Protein AF-A0A1Y1IIY6-F1 (afdb_monomer)

Organism: Klebsormidium nitens (NCBI:txid105231)

Radius of gyration: 23.89 Å; Cα contacts (8 Å, |Δi|>4): 216; chains: 1; bounding box: 61×50×60 Å

Sequence (213 aa):
MRSCTLTGLKGVRVAHILCTNELPAPESSWTIALQRRITMAYFMKRYFASIEDGYDPDNPLHGRADPTLMTKLSDFVNQAACLVFLVQGAVSYFRDGQKLLEMPSRSRDIMNSYQLSTDPFLAFLDNSCVVGDYFVGSRELLDEYNNGNRKVDGKEVGRLVKIDASQLKRMMQLRGFEEPNKARTLGFSEFGATRGYKGLRLKTDVELENDAE

pLDDT: mean 80.62, std 15.02, range [25.97, 96.44]

Mean predicted aligned error: 11.62 Å

Foldseek 3Di:
DDWDWPDDDDPDDTDTDDDDPDDDDDPPADFPVNVVNDADDDQQADAAEPPGPDADPVDPSYHHDDPCVVVQCVDPVNVVVVVVVVVVVVVVCVVVPVDDDDRPPVRVVVNVVVNLVNPLVVVCCVQWKDFDQDKDFLVRSLCQSCPQQDDALNDRPHDDDRDDSVVSQVVCVSHPWDGWAQCVVSVRCVSPRGTTTGGMDTDDPVRRVVNND

Solvent-accessible surface area (backbone atoms only — not comparable to full-atom values): 13085 Å² total; per-residue (Å²): 135,64,77,55,75,63,85,64,66,95,90,54,85,72,65,79,54,80,65,69,99,63,80,91,76,64,97,84,62,86,34,63,73,54,59,77,70,62,80,59,86,74,77,79,64,46,62,34,52,95,86,48,85,87,74,45,91,87,40,89,48,47,41,74,50,66,89,56,49,67,58,51,63,66,33,66,70,48,42,52,51,50,49,52,51,52,51,54,49,48,54,49,30,59,73,61,70,67,53,77,78,79,65,51,64,71,33,49,53,52,53,49,56,49,47,40,76,73,31,71,66,56,35,43,49,66,73,46,32,44,78,45,103,33,65,34,44,50,62,60,56,49,51,57,71,52,38,73,82,42,62,57,65,87,36,74,74,54,91,69,84,73,71,55,74,68,54,48,53,52,55,42,45,44,72,71,40,67,80,69,39,38,24,48,81,76,75,40,59,92,59,42,81,44,48,16,34,68,44,26,27,71,55,50,74,70,58,52,53,65,71,49,112

Structure (mmCIF, N/CA/C/O backbone):
data_AF-A0A1Y1IIY6-F1
#
_entry.id   AF-A0A1Y1IIY6-F1
#
loop_
_atom_site.group_PDB
_atom_site.id
_atom_site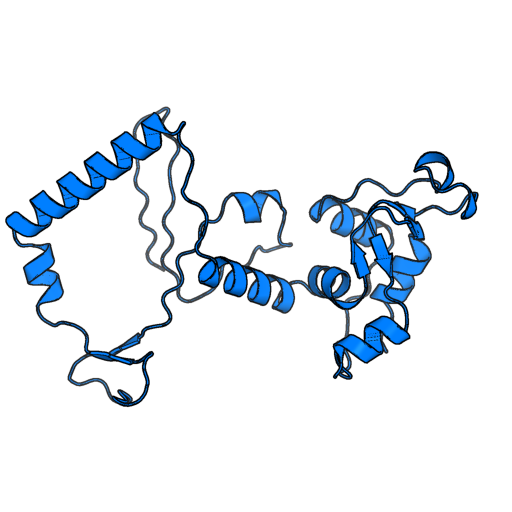.type_symbol
_atom_site.label_atom_id
_atom_site.label_alt_id
_atom_site.label_comp_id
_atom_site.label_asym_id
_atom_site.label_entity_id
_atom_site.label_seq_id
_atom_site.pdbx_PDB_ins_code
_atom_site.Cartn_x
_atom_site.Cartn_y
_atom_site.Cartn_z
_atom_site.occupancy
_atom_site.B_iso_or_equiv
_atom_site.auth_seq_id
_atom_site.auth_comp_id
_atom_site.auth_asym_id
_atom_site.auth_atom_id
_atom_site.pdbx_PDB_model_num
ATOM 1 N N . MET A 1 1 ? 22.673 7.216 -3.538 1.00 30.97 1 MET A N 1
ATOM 2 C CA . MET A 1 1 ? 21.339 7.688 -3.964 1.00 30.97 1 MET A CA 1
ATOM 3 C C . MET A 1 1 ? 21.520 8.569 -5.200 1.00 30.97 1 MET A C 1
ATOM 5 O O . MET A 1 1 ? 22.300 9.509 -5.130 1.00 30.97 1 MET A O 1
ATOM 9 N N . ARG A 1 2 ? 20.920 8.233 -6.350 1.00 25.97 2 ARG A N 1
ATOM 10 C CA . ARG A 1 2 ? 20.956 9.077 -7.561 1.00 25.97 2 ARG A CA 1
ATOM 11 C C . ARG A 1 2 ? 19.525 9.537 -7.838 1.00 25.97 2 ARG A C 1
ATOM 13 O O . ARG A 1 2 ? 18.725 8.752 -8.330 1.00 25.97 2 ARG A O 1
ATOM 20 N N . SER A 1 3 ? 19.185 10.766 -7.454 1.00 28.14 3 SER A N 1
ATOM 21 C CA . SER A 1 3 ? 17.895 11.376 -7.790 1.00 28.14 3 SER A CA 1
ATOM 22 C C . SER A 1 3 ? 18.010 12.074 -9.140 1.00 28.14 3 SER A C 1
ATOM 24 O O . SER A 1 3 ? 18.903 12.903 -9.319 1.00 28.14 3 SER A O 1
ATOM 26 N N . CYS A 1 4 ? 17.116 11.771 -10.076 1.00 27.80 4 CYS A N 1
ATOM 27 C CA . CYS A 1 4 ? 17.004 12.528 -11.316 1.00 27.80 4 CYS A CA 1
ATOM 28 C C . CYS A 1 4 ? 15.757 13.409 -11.215 1.00 27.80 4 CYS A C 1
ATOM 30 O O . CYS A 1 4 ? 14.636 12.907 -11.133 1.00 27.80 4 CYS A O 1
ATOM 32 N N . THR A 1 5 ? 15.955 14.725 -11.163 1.00 33.50 5 THR A N 1
ATOM 33 C CA . THR A 1 5 ? 14.861 15.699 -11.167 1.00 33.50 5 THR A CA 1
ATOM 34 C C . THR A 1 5 ? 14.697 16.206 -12.592 1.00 33.50 5 THR A C 1
ATOM 36 O O . THR A 1 5 ? 15.569 16.907 -13.098 1.00 33.50 5 THR A O 1
ATOM 39 N N . LEU A 1 6 ? 13.582 15.869 -13.239 1.00 35.19 6 LEU A N 1
ATOM 40 C CA . LEU A 1 6 ? 13.168 16.512 -14.485 1.00 35.19 6 LEU A CA 1
ATOM 41 C C . LEU A 1 6 ? 12.598 17.893 -14.136 1.00 35.19 6 LEU A C 1
ATOM 43 O O . LEU A 1 6 ? 11.436 18.027 -13.758 1.00 35.19 6 LEU A O 1
ATOM 47 N N . THR A 1 7 ? 13.439 18.924 -14.188 1.00 30.92 7 THR A N 1
ATOM 48 C CA . THR A 1 7 ? 13.029 20.317 -13.987 1.00 30.92 7 THR A CA 1
ATOM 49 C C . THR A 1 7 ? 12.350 20.854 -15.247 1.00 30.92 7 THR A C 1
ATOM 51 O O . THR A 1 7 ? 12.950 20.923 -16.315 1.00 30.92 7 THR A O 1
ATOM 54 N N . GLY A 1 8 ? 11.085 21.256 -15.112 1.00 32.81 8 GLY A N 1
ATOM 55 C CA . GLY A 1 8 ? 10.290 21.889 -16.162 1.00 32.81 8 GLY A CA 1
ATOM 56 C C . GLY A 1 8 ? 9.654 23.193 -15.678 1.00 32.81 8 GLY A C 1
ATOM 57 O O . GLY A 1 8 ? 9.325 23.333 -14.503 1.00 32.81 8 GLY A O 1
ATOM 58 N N . LEU A 1 9 ? 9.531 24.140 -16.610 1.00 36.94 9 LEU A N 1
ATOM 59 C CA . LEU A 1 9 ? 9.031 25.517 -16.498 1.00 36.94 9 LEU A CA 1
ATOM 60 C C . LEU A 1 9 ? 7.812 25.728 -15.569 1.00 36.94 9 LEU A C 1
ATOM 62 O O . LEU A 1 9 ? 6.958 24.857 -15.407 1.00 36.94 9 LEU A O 1
ATOM 66 N N . LYS A 1 10 ? 7.721 26.942 -14.995 1.00 32.59 10 LYS A N 1
ATOM 67 C CA . LYS A 1 10 ? 6.643 27.406 -14.096 1.00 32.59 10 LYS A CA 1
ATOM 68 C C . LYS A 1 10 ? 5.256 26.967 -14.594 1.00 32.59 10 LYS A C 1
ATOM 70 O O . LYS A 1 10 ? 4.826 27.382 -15.664 1.00 32.59 10 LYS A O 1
ATOM 75 N N . GLY A 1 11 ? 4.563 26.167 -13.780 1.00 44.47 11 GLY A N 1
ATOM 76 C CA . GLY A 1 11 ? 3.215 25.649 -14.056 1.00 44.47 11 GLY A CA 1
ATOM 77 C C . GLY A 1 11 ? 3.153 24.147 -14.360 1.00 44.47 11 GLY A C 1
ATOM 78 O O . GLY A 1 11 ? 2.063 23.581 -14.370 1.00 44.47 11 GLY A O 1
ATOM 79 N N . VAL A 1 12 ? 4.296 23.480 -14.550 1.00 47.59 12 VAL A N 1
ATOM 80 C CA . VAL A 1 12 ? 4.362 22.032 -14.800 1.00 47.59 12 VAL A CA 1
ATOM 81 C C . VAL A 1 12 ? 4.514 21.269 -13.479 1.00 47.59 12 VAL A C 1
ATOM 83 O O . VAL A 1 12 ? 5.394 21.566 -12.672 1.00 47.59 12 VAL A O 1
ATOM 86 N N . ARG A 1 13 ? 3.648 20.274 -13.238 1.00 53.94 13 ARG A N 1
ATOM 87 C CA . ARG A 1 13 ? 3.783 19.339 -12.108 1.00 53.94 13 ARG A CA 1
ATOM 88 C C . ARG A 1 13 ? 5.081 18.543 -12.282 1.00 53.94 13 ARG A C 1
ATOM 90 O O . ARG A 1 13 ? 5.231 17.837 -13.274 1.00 53.94 13 ARG A O 1
ATOM 97 N N . VAL A 1 14 ? 6.005 18.659 -11.332 1.00 56.34 14 VAL A N 1
ATOM 98 C CA . VAL A 1 14 ? 7.277 17.922 -11.351 1.00 56.34 14 VAL A CA 1
ATOM 99 C C . VAL A 1 14 ? 7.022 16.471 -10.946 1.00 56.34 14 VAL A C 1
ATOM 101 O O . VAL A 1 14 ? 6.489 16.207 -9.868 1.00 56.34 14 VAL A O 1
ATOM 104 N N . ALA A 1 15 ? 7.404 15.532 -11.811 1.00 65.00 15 ALA A N 1
ATOM 105 C CA . ALA A 1 15 ? 7.453 14.114 -11.484 1.00 65.00 15 ALA A CA 1
ATOM 106 C C . ALA A 1 15 ? 8.860 13.773 -10.978 1.00 65.00 15 ALA A C 1
ATOM 108 O O . ALA A 1 15 ? 9.850 13.983 -11.679 1.00 65.00 15 ALA A O 1
ATOM 109 N N . HIS A 1 16 ? 8.949 1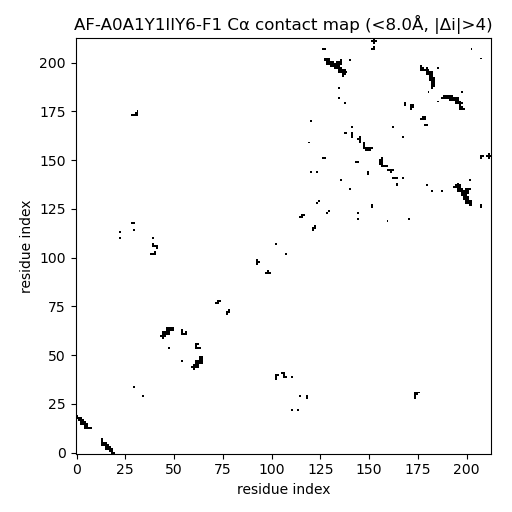3.256 -9.754 1.00 73.69 16 HIS A N 1
ATOM 110 C CA . HIS A 1 16 ? 10.207 12.788 -9.183 1.00 73.69 16 HIS A CA 1
ATOM 111 C C . HIS A 1 16 ? 10.345 11.286 -9.416 1.00 73.69 16 HIS A C 1
ATOM 113 O O . HIS A 1 16 ? 9.473 10.515 -9.018 1.00 73.69 16 HIS A O 1
ATOM 119 N N . ILE A 1 17 ? 11.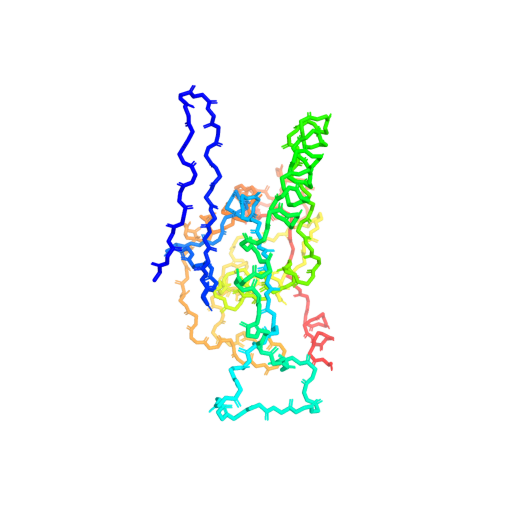450 10.878 -10.042 1.00 80.69 17 ILE A N 1
ATOM 120 C CA . ILE A 1 17 ? 11.806 9.468 -10.208 1.00 80.69 17 ILE A CA 1
ATOM 121 C C . ILE A 1 17 ? 12.936 9.158 -9.229 1.00 80.69 17 ILE A C 1
ATOM 123 O O . ILE A 1 17 ? 14.019 9.746 -9.298 1.00 80.69 17 ILE A O 1
ATOM 127 N N . LEU A 1 18 ? 12.670 8.234 -8.308 1.00 80.94 18 LEU A N 1
ATOM 128 C CA . LEU A 1 18 ? 13.640 7.753 -7.333 1.00 80.94 18 LEU A CA 1
ATOM 129 C C . LEU A 1 18 ? 14.023 6.310 -7.664 1.00 80.94 18 LEU A C 1
ATOM 131 O O . LEU A 1 18 ? 13.181 5.418 -7.620 1.00 80.94 18 LEU A O 1
ATOM 135 N N . CYS A 1 19 ? 15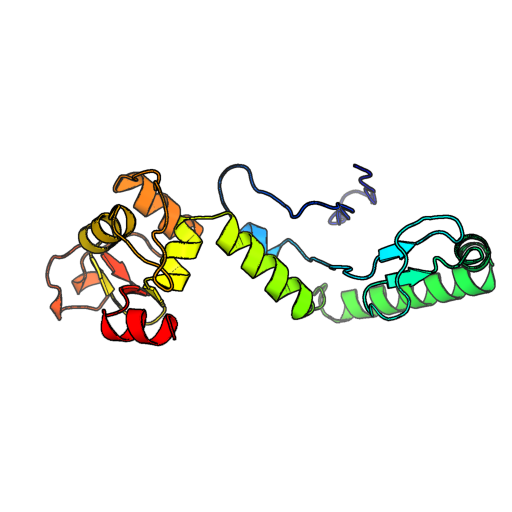.306 6.087 -7.945 1.00 82.75 19 CYS A N 1
ATOM 136 C CA . CYS A 1 19 ? 15.881 4.750 -8.056 1.00 82.75 19 CYS A CA 1
ATOM 137 C C . CYS A 1 19 ? 16.573 4.406 -6.736 1.00 82.75 19 CYS A C 1
ATOM 139 O O . CYS A 1 19 ? 17.529 5.075 -6.331 1.00 82.75 19 CYS A O 1
ATOM 141 N N . THR A 1 20 ? 16.077 3.377 -6.062 1.00 81.06 20 THR A N 1
ATOM 142 C CA . THR A 1 20 ? 16.521 2.976 -4.728 1.00 81.06 20 THR A CA 1
ATOM 143 C C . THR A 1 20 ? 16.469 1.458 -4.593 1.00 81.06 20 THR A C 1
ATOM 145 O O . THR A 1 20 ? 15.642 0.805 -5.226 1.00 81.06 20 THR A O 1
ATOM 148 N N . ASN A 1 21 ? 17.370 0.916 -3.774 1.00 79.12 21 ASN A N 1
ATOM 149 C CA . ASN A 1 21 ? 17.362 -0.492 -3.368 1.00 79.12 21 ASN A CA 1
ATOM 150 C C . ASN A 1 21 ? 16.535 -0.707 -2.092 1.00 79.12 21 ASN A C 1
ATOM 152 O O . ASN A 1 21 ? 16.305 -1.840 -1.684 1.00 79.12 21 ASN A O 1
ATOM 156 N N . GLU A 1 22 ? 16.108 0.385 -1.465 1.00 72.00 22 GLU A N 1
ATOM 157 C CA . GLU A 1 22 ? 15.290 0.401 -0.261 1.00 72.00 22 GLU A CA 1
ATOM 158 C C . GLU A 1 22 ? 13.893 0.904 -0.597 1.00 72.00 22 GLU A C 1
ATOM 160 O O . GLU A 1 22 ? 13.727 1.827 -1.400 1.00 72.00 22 GLU A O 1
ATOM 165 N N . LEU A 1 23 ? 12.889 0.308 0.034 1.00 70.31 23 LEU A N 1
ATOM 166 C CA . LEU A 1 23 ? 11.517 0.772 -0.088 1.00 70.31 23 LEU A CA 1
ATOM 167 C C . LEU A 1 23 ? 11.334 2.099 0.670 1.00 70.31 23 LEU A C 1
ATOM 169 O O . LEU A 1 23 ? 12.036 2.352 1.649 1.00 70.31 23 LEU A O 1
ATOM 173 N N . PRO A 1 24 ? 10.426 2.979 0.212 1.00 72.06 24 PRO A N 1
ATOM 174 C CA . PRO A 1 24 ? 10.223 4.269 0.855 1.00 72.06 24 PRO A CA 1
ATOM 175 C C . PRO A 1 24 ? 9.740 4.082 2.296 1.00 72.06 24 PRO A C 1
ATOM 177 O O . PRO A 1 24 ? 8.698 3.480 2.519 1.00 72.06 24 PRO A O 1
ATOM 180 N N . ALA A 1 25 ? 10.470 4.631 3.264 1.00 69.06 25 ALA A N 1
ATOM 181 C CA . ALA A 1 25 ? 10.112 4.588 4.678 1.00 69.06 25 ALA A CA 1
ATOM 182 C C . ALA A 1 25 ? 9.720 5.999 5.156 1.00 69.06 25 ALA A C 1
ATOM 184 O O . ALA A 1 25 ? 10.593 6.861 5.284 1.00 69.06 25 ALA A O 1
ATOM 185 N N . PRO A 1 26 ? 8.427 6.297 5.378 1.00 68.44 26 PRO A N 1
ATOM 186 C CA . PRO A 1 26 ? 8.027 7.576 5.955 1.00 68.44 26 PRO A CA 1
ATOM 187 C C . PRO A 1 26 ? 8.446 7.658 7.432 1.00 68.44 26 PRO A C 1
ATOM 189 O O . PRO A 1 26 ? 8.239 6.712 8.182 1.00 68.44 26 PRO A O 1
ATOM 192 N N . GLU A 1 27 ? 8.958 8.812 7.873 1.00 64.56 27 GLU A N 1
ATOM 193 C CA . GLU A 1 27 ? 9.466 9.009 9.248 1.00 64.56 27 GLU A CA 1
ATOM 194 C C . GLU A 1 27 ? 8.432 8.775 10.361 1.00 64.56 27 GLU A C 1
ATOM 196 O O . GLU A 1 27 ? 8.803 8.499 11.497 1.00 64.56 27 GLU A O 1
ATOM 201 N N . SER A 1 28 ? 7.136 8.934 10.070 1.00 61.88 28 SER A N 1
ATOM 202 C CA . SER A 1 28 ? 6.084 8.869 11.094 1.00 61.88 28 SER A CA 1
ATOM 203 C C . SER A 1 28 ? 5.068 7.758 10.863 1.00 61.88 28 SER A C 1
ATOM 205 O O . SER A 1 28 ? 4.738 7.054 11.809 1.00 61.88 28 SER A O 1
ATOM 207 N N . SER A 1 29 ? 4.527 7.624 9.647 1.00 66.12 29 SER A N 1
ATOM 208 C CA . SER A 1 29 ? 3.634 6.521 9.255 1.00 66.12 29 SER A CA 1
ATOM 209 C C . SER A 1 29 ? 3.215 6.623 7.787 1.00 66.12 29 SER A C 1
ATOM 211 O O . SER A 1 29 ? 3.297 7.686 7.160 1.00 66.12 29 SER A O 1
ATOM 213 N N . TRP A 1 30 ? 2.686 5.524 7.256 1.00 70.38 30 TRP A N 1
ATOM 214 C CA . TRP A 1 30 ? 2.052 5.496 5.944 1.00 70.38 30 TRP A CA 1
ATOM 215 C C . TRP A 1 30 ? 0.663 6.137 5.969 1.00 70.38 30 TRP A C 1
ATOM 217 O O . TRP A 1 30 ? -0.243 5.678 6.658 1.00 70.38 30 TRP A O 1
ATOM 227 N N . THR A 1 31 ? 0.462 7.200 5.190 1.00 71.75 31 THR A N 1
ATOM 228 C CA . THR A 1 31 ? -0.866 7.813 5.014 1.00 71.75 31 THR A CA 1
ATOM 229 C C . THR A 1 31 ? -1.487 7.387 3.691 1.00 71.75 31 THR A C 1
ATOM 231 O O . THR A 1 31 ? -0.772 7.190 2.705 1.00 71.75 31 THR A O 1
ATOM 234 N N . ILE A 1 32 ? -2.821 7.344 3.625 1.00 72.25 32 ILE A N 1
ATOM 235 C CA . ILE A 1 32 ? -3.549 7.083 2.367 1.00 72.25 32 ILE A CA 1
ATOM 236 C C . ILE A 1 32 ? -3.133 8.082 1.276 1.00 72.25 32 ILE A C 1
ATOM 238 O O . ILE A 1 32 ? -2.978 7.732 0.106 1.00 72.25 32 ILE A O 1
ATOM 242 N N . ALA A 1 33 ? -2.917 9.345 1.654 1.00 73.50 33 ALA A N 1
ATOM 243 C CA . ALA A 1 33 ? -2.482 10.382 0.726 1.00 73.50 33 ALA A CA 1
ATOM 244 C C . ALA A 1 33 ? -1.086 10.103 0.144 1.00 73.50 33 ALA A C 1
ATOM 246 O O . ALA A 1 33 ? -0.856 10.383 -1.032 1.00 73.50 33 ALA A O 1
ATOM 247 N N . LEU A 1 34 ? -0.167 9.554 0.945 1.00 76.00 34 LEU A N 1
ATOM 248 C CA . LEU A 1 34 ? 1.168 9.166 0.492 1.00 76.00 34 LEU A CA 1
ATOM 249 C C . LEU A 1 34 ? 1.106 7.940 -0.428 1.00 76.00 34 LEU A C 1
ATOM 251 O O . LEU A 1 34 ? 1.677 7.972 -1.515 1.00 76.00 34 LEU A O 1
ATOM 255 N N . GLN A 1 35 ? 0.347 6.909 -0.041 1.00 73.69 35 GLN A N 1
ATOM 256 C CA . GLN A 1 35 ? 0.146 5.693 -0.840 1.00 73.69 35 GLN A CA 1
ATOM 257 C C . GLN A 1 35 ? -0.389 6.008 -2.243 1.00 73.69 35 GLN A C 1
ATOM 259 O O . GLN A 1 35 ? 0.112 5.487 -3.232 1.00 73.69 35 GLN A O 1
ATOM 264 N N . ARG A 1 36 ? -1.355 6.930 -2.349 1.00 74.94 36 ARG A N 1
ATOM 265 C CA . ARG A 1 36 ? -1.941 7.350 -3.636 1.00 74.94 36 ARG A CA 1
ATOM 266 C C . ARG A 1 36 ? -0.981 8.121 -4.547 1.00 74.94 36 ARG A C 1
ATOM 268 O O . ARG A 1 36 ? -1.284 8.295 -5.723 1.00 74.94 36 ARG A O 1
ATOM 275 N N . ARG A 1 37 ? 0.133 8.635 -4.018 1.00 77.44 37 ARG A N 1
ATOM 276 C CA . ARG A 1 37 ? 1.101 9.457 -4.767 1.00 77.44 37 ARG A CA 1
ATOM 277 C C . ARG A 1 37 ? 2.341 8.684 -5.204 1.00 77.44 37 ARG A C 1
ATOM 279 O O . ARG A 1 37 ? 3.074 9.177 -6.056 1.00 77.44 37 ARG A O 1
ATOM 286 N N . ILE A 1 38 ? 2.586 7.506 -4.638 1.00 80.12 38 ILE A N 1
ATOM 287 C CA . ILE A 1 38 ? 3.757 6.691 -4.962 1.00 80.12 38 ILE A CA 1
ATOM 288 C C . ILE A 1 38 ? 3.358 5.652 -6.007 1.00 80.12 38 ILE A C 1
ATOM 290 O O . ILE A 1 38 ? 2.495 4.813 -5.771 1.00 80.12 38 ILE A O 1
ATOM 294 N N . THR A 1 39 ? 4.016 5.700 -7.166 1.00 80.75 39 THR A N 1
ATOM 295 C CA . THR A 1 39 ? 3.971 4.611 -8.148 1.00 80.75 39 THR A CA 1
ATOM 296 C C . THR A 1 39 ? 5.285 3.850 -8.083 1.00 80.75 39 THR A C 1
ATOM 298 O O . THR A 1 39 ? 6.339 4.434 -8.320 1.00 80.75 39 THR A O 1
ATOM 301 N N . MET A 1 40 ? 5.231 2.561 -7.750 1.00 81.62 40 MET A N 1
ATOM 302 C CA . MET A 1 40 ? 6.418 1.720 -7.638 1.00 81.62 40 MET A CA 1
ATOM 303 C C . MET A 1 40 ? 6.524 0.757 -8.821 1.00 81.62 40 MET A C 1
ATOM 305 O O . MET A 1 40 ? 5.570 0.060 -9.171 1.00 81.62 40 MET A O 1
ATOM 309 N N . ALA A 1 41 ? 7.716 0.682 -9.406 1.00 83.88 41 ALA A N 1
ATOM 310 C CA . ALA A 1 41 ? 8.097 -0.351 -10.358 1.00 83.88 41 ALA A CA 1
ATOM 311 C C . ALA A 1 41 ? 9.211 -1.182 -9.724 1.00 83.88 41 ALA A C 1
ATOM 313 O O . ALA A 1 41 ? 10.336 -0.707 -9.573 1.00 83.88 41 ALA A O 1
ATOM 314 N N . TYR A 1 42 ? 8.878 -2.398 -9.299 1.00 82.06 42 TYR A N 1
ATOM 315 C CA . TYR A 1 42 ? 9.830 -3.269 -8.633 1.00 82.06 42 TYR A CA 1
ATOM 316 C C . TYR A 1 42 ? 10.466 -4.258 -9.613 1.00 82.06 42 TYR A C 1
ATOM 318 O O . TYR A 1 42 ? 9.775 -4.964 -10.350 1.00 82.06 42 TYR A O 1
ATOM 326 N N . PHE A 1 43 ? 11.796 -4.325 -9.593 1.00 83.69 43 PHE A N 1
ATOM 327 C CA . PHE A 1 43 ? 12.592 -5.192 -10.454 1.00 83.69 43 PHE A CA 1
ATOM 328 C C . PHE A 1 43 ? 13.271 -6.271 -9.602 1.00 83.69 43 PHE A C 1
ATOM 330 O O . PHE A 1 43 ? 14.269 -5.999 -8.945 1.00 83.69 43 PHE A O 1
ATOM 337 N N . MET A 1 44 ? 12.746 -7.504 -9.618 1.00 81.44 44 MET A N 1
ATOM 338 C CA . MET A 1 44 ? 13.378 -8.636 -8.908 1.00 81.44 44 MET A CA 1
ATOM 339 C C . MET A 1 44 ? 14.626 -9.168 -9.604 1.00 81.44 44 MET A C 1
ATOM 341 O O . MET A 1 44 ? 15.464 -9.800 -8.967 1.00 81.44 44 MET A O 1
ATOM 345 N N . LYS A 1 45 ? 14.714 -8.990 -10.925 1.00 87.00 45 LYS A N 1
ATOM 346 C CA . LYS A 1 45 ? 15.774 -9.614 -11.707 1.00 87.00 45 LYS A CA 1
ATOM 347 C C . LYS A 1 45 ? 17.087 -8.879 -11.473 1.00 87.00 45 LYS A C 1
ATOM 349 O O . LYS A 1 45 ? 17.201 -7.700 -11.810 1.00 87.00 45 LYS A O 1
ATOM 354 N N . ARG A 1 46 ? 18.080 -9.589 -10.943 1.00 87.50 46 ARG A N 1
ATOM 355 C CA . ARG A 1 46 ? 19.450 -9.092 -10.832 1.00 87.50 46 ARG A CA 1
ATOM 356 C C . ARG A 1 46 ? 20.213 -9.455 -12.095 1.00 87.50 46 ARG A C 1
ATOM 358 O O . ARG A 1 46 ? 20.224 -10.611 -12.514 1.00 87.50 46 ARG A O 1
ATOM 365 N N . TYR A 1 47 ? 20.857 -8.458 -12.688 1.00 89.88 47 TYR A N 1
ATOM 366 C CA . TYR A 1 47 ? 21.730 -8.649 -13.836 1.00 89.88 47 TYR A CA 1
ATOM 367 C C . TYR A 1 47 ? 23.180 -8.665 -13.368 1.00 89.88 47 TYR A C 1
ATOM 369 O O . TYR A 1 47 ? 23.673 -7.661 -12.865 1.00 89.88 47 TYR A O 1
ATOM 377 N N . PHE A 1 48 ? 23.827 -9.812 -13.532 1.00 90.94 48 PHE A N 1
ATOM 378 C CA . PHE A 1 48 ? 25.217 -10.040 -13.164 1.00 90.94 48 PHE A CA 1
ATOM 379 C C . PHE A 1 48 ? 26.124 -9.665 -14.329 1.00 90.94 48 PHE A C 1
ATOM 381 O O . PHE A 1 48 ? 25.850 -10.036 -15.480 1.00 90.94 48 PHE A O 1
ATOM 388 N N . ALA A 1 49 ? 27.221 -8.969 -14.039 1.00 86.50 49 ALA A N 1
ATOM 389 C CA . ALA A 1 49 ? 28.280 -8.793 -15.026 1.00 86.50 49 ALA A CA 1
ATOM 390 C C . ALA A 1 49 ? 28.897 -10.157 -15.398 1.00 86.50 49 ALA A C 1
ATOM 392 O O . ALA A 1 49 ? 28.787 -11.138 -14.660 1.00 86.50 49 ALA A O 1
ATOM 393 N N . SER A 1 50 ? 29.558 -10.246 -16.554 1.00 83.75 50 SER A N 1
ATOM 394 C CA . SER A 1 50 ? 30.127 -11.517 -17.036 1.00 83.75 50 SER A CA 1
ATOM 395 C C . SER A 1 50 ? 31.144 -12.132 -16.068 1.00 83.75 50 SER A C 1
ATOM 397 O O . SER A 1 50 ? 31.241 -13.350 -15.983 1.00 83.75 50 SER A O 1
ATOM 399 N N . ILE A 1 51 ? 31.862 -11.284 -15.330 1.00 83.88 51 ILE A N 1
ATOM 400 C CA . ILE A 1 51 ? 32.921 -11.654 -14.379 1.00 83.88 51 ILE A CA 1
ATOM 401 C C . ILE A 1 51 ? 32.459 -11.650 -12.914 1.00 83.88 51 ILE A C 1
ATOM 403 O O . ILE A 1 51 ? 33.276 -11.804 -12.017 1.00 83.88 51 ILE A O 1
ATOM 407 N N . GLU A 1 52 ? 31.178 -11.387 -12.660 1.00 84.88 52 GLU A N 1
ATOM 408 C CA . GLU A 1 52 ? 30.640 -11.318 -11.303 1.00 84.88 52 GLU A CA 1
ATOM 409 C C . GLU A 1 52 ? 30.267 -12.719 -10.808 1.00 84.88 52 GLU A C 1
ATOM 411 O O . GLU A 1 52 ? 29.501 -13.436 -11.463 1.00 84.88 52 GLU A O 1
ATOM 416 N N . ASP A 1 53 ? 30.805 -13.093 -9.648 1.00 85.06 53 ASP A N 1
ATOM 417 C CA . ASP A 1 53 ? 30.506 -14.363 -8.990 1.00 85.06 53 ASP A CA 1
ATOM 418 C C . ASP A 1 53 ? 29.071 -14.391 -8.434 1.00 85.06 53 ASP A C 1
ATOM 420 O O . ASP A 1 53 ? 28.489 -13.365 -8.074 1.00 85.06 53 ASP A O 1
ATOM 424 N N . GLY A 1 54 ? 28.491 -15.593 -8.339 1.00 86.75 54 GLY A N 1
ATOM 425 C CA . GLY A 1 54 ? 27.150 -15.806 -7.777 1.00 86.75 54 GLY A CA 1
ATOM 426 C C . GLY A 1 54 ? 26.001 -15.809 -8.791 1.00 86.75 54 GLY A C 1
ATOM 427 O O . GLY A 1 54 ? 24.841 -15.902 -8.387 1.00 86.75 54 GLY A O 1
ATOM 428 N N . TYR A 1 55 ? 26.291 -15.741 -10.095 1.00 90.31 55 TYR A N 1
ATOM 429 C CA . TYR A 1 55 ? 25.287 -16.023 -11.122 1.00 90.31 55 TYR A CA 1
ATOM 430 C C . TYR A 1 55 ? 24.894 -17.506 -11.101 1.00 90.31 55 TYR A C 1
ATOM 432 O O . TYR A 1 55 ? 25.753 -18.384 -11.112 1.00 90.31 55 TYR A O 1
ATOM 440 N N . ASP A 1 56 ? 23.590 -17.757 -11.156 1.00 89.94 56 ASP A N 1
ATOM 441 C CA . ASP A 1 56 ? 22.992 -19.090 -11.175 1.00 89.94 56 ASP A CA 1
ATOM 442 C C . ASP A 1 56 ? 22.063 -19.153 -12.398 1.00 89.94 56 ASP A C 1
ATOM 444 O O . ASP A 1 56 ? 21.111 -18.369 -12.451 1.00 89.94 56 ASP A O 1
ATOM 448 N N . PRO A 1 57 ? 22.357 -19.988 -13.411 1.00 88.62 57 PRO A N 1
ATOM 449 C CA . PRO A 1 57 ? 21.539 -20.089 -14.616 1.00 88.62 57 PRO A CA 1
ATOM 450 C C . PRO A 1 57 ? 20.163 -20.714 -14.367 1.00 88.62 57 PRO A C 1
ATOM 452 O O . PRO A 1 57 ? 19.241 -20.433 -15.134 1.00 88.62 57 PRO A O 1
ATOM 455 N N . ASP A 1 58 ? 20.012 -21.513 -13.309 1.00 93.69 58 ASP A N 1
ATOM 456 C CA . ASP A 1 58 ? 18.757 -22.192 -12.982 1.00 93.69 58 ASP A CA 1
ATOM 457 C C . ASP A 1 58 ? 17.816 -21.283 -12.176 1.00 93.69 58 ASP A C 1
ATOM 459 O O . ASP A 1 58 ? 16.610 -21.531 -12.086 1.00 93.69 58 ASP A O 1
ATOM 463 N N . ASN A 1 59 ? 18.334 -20.174 -11.639 1.00 89.12 59 ASN A N 1
ATOM 464 C CA . ASN A 1 59 ? 17.533 -19.173 -10.953 1.00 89.12 59 ASN A CA 1
ATOM 465 C C . ASN A 1 59 ? 16.894 -18.182 -11.954 1.00 89.12 59 ASN A C 1
ATOM 467 O O . ASN A 1 59 ? 17.591 -17.351 -12.545 1.00 89.12 59 ASN A O 1
ATOM 471 N N . PRO A 1 60 ? 15.553 -18.150 -12.095 1.00 88.00 60 PRO A N 1
ATOM 472 C CA . PRO A 1 60 ? 14.874 -17.266 -13.049 1.00 88.00 60 PRO A CA 1
ATOM 473 C C . PRO A 1 60 ? 15.022 -15.766 -12.730 1.00 88.00 60 PRO A C 1
ATOM 475 O O . PRO A 1 60 ? 14.782 -14.914 -13.595 1.00 88.00 60 PRO A O 1
ATOM 478 N N . LEU A 1 61 ? 15.419 -15.416 -11.500 1.00 88.94 61 LEU A N 1
ATOM 479 C CA . LEU A 1 61 ? 15.691 -14.041 -11.074 1.00 88.94 61 LEU A CA 1
ATOM 480 C C . LEU A 1 61 ? 17.117 -13.587 -11.402 1.00 88.94 61 LEU A C 1
ATOM 482 O O . LEU A 1 61 ? 17.448 -12.418 -11.194 1.00 88.94 61 LEU A O 1
ATOM 486 N N . HIS A 1 62 ? 17.960 -14.472 -11.928 1.00 92.38 62 HIS A N 1
ATOM 487 C CA . HIS A 1 62 ? 19.311 -14.143 -12.349 1.00 92.38 62 HIS A CA 1
ATOM 488 C C . HIS A 1 62 ? 19.342 -13.917 -13.867 1.00 92.38 62 HIS A C 1
ATOM 490 O O . HIS A 1 62 ? 18.803 -14.671 -14.676 1.00 92.38 62 HIS A O 1
ATOM 496 N N . GLY A 1 63 ? 19.944 -12.809 -14.285 1.00 90.31 63 GLY A N 1
ATOM 497 C CA . GLY A 1 63 ? 20.200 -12.484 -15.685 1.00 90.31 63 GLY A CA 1
ATOM 498 C C . GLY A 1 63 ? 21.666 -12.157 -15.905 1.00 90.31 63 GLY A C 1
ATOM 499 O O . GLY A 1 63 ? 22.344 -11.706 -14.987 1.00 90.31 63 GLY A O 1
ATOM 500 N N . ARG A 1 64 ? 22.155 -12.329 -17.132 1.00 90.12 64 ARG A N 1
ATOM 501 C CA . ARG A 1 64 ? 23.431 -11.736 -17.544 1.00 90.12 64 ARG A CA 1
ATOM 502 C C . ARG A 1 64 ? 23.185 -10.324 -18.052 1.00 90.12 64 ARG A C 1
ATOM 504 O O . ARG A 1 64 ? 22.263 -10.105 -18.837 1.00 90.12 64 ARG A O 1
ATOM 511 N N . ALA A 1 65 ? 23.971 -9.370 -17.563 1.00 89.50 65 ALA A N 1
ATOM 512 C CA . ALA A 1 65 ? 23.941 -8.006 -18.065 1.00 89.50 65 ALA A CA 1
ATOM 513 C C . ALA A 1 65 ? 24.345 -8.001 -19.546 1.00 89.50 65 ALA A C 1
ATOM 515 O O . ALA A 1 65 ? 25.332 -8.633 -19.918 1.00 89.50 65 ALA A O 1
ATOM 516 N N . ASP A 1 66 ? 23.587 -7.298 -20.388 1.00 88.62 66 ASP A N 1
ATOM 517 C CA . ASP A 1 66 ? 23.949 -7.120 -21.795 1.00 88.62 66 ASP A CA 1
ATOM 518 C C . ASP A 1 66 ? 25.087 -6.085 -21.895 1.00 88.62 66 ASP A C 1
ATOM 520 O O . ASP A 1 66 ? 24.848 -4.900 -21.635 1.00 88.62 66 ASP A O 1
ATOM 524 N N . PRO A 1 67 ? 26.315 -6.483 -22.288 1.00 86.31 67 PRO A N 1
ATOM 525 C CA . PRO A 1 67 ? 27.445 -5.559 -22.379 1.00 86.31 67 PRO A CA 1
ATOM 526 C C . PRO A 1 67 ? 27.255 -4.512 -23.485 1.00 86.31 67 PRO A C 1
ATOM 528 O O . PRO A 1 67 ? 27.900 -3.467 -23.465 1.00 86.31 67 PRO A O 1
ATOM 531 N N . THR A 1 68 ? 26.355 -4.766 -24.439 1.00 89.06 68 THR A N 1
ATOM 532 C CA . THR A 1 68 ? 26.073 -3.875 -25.570 1.00 89.06 68 THR A CA 1
ATOM 533 C C . THR A 1 68 ? 24.915 -2.915 -25.309 1.00 89.06 68 THR A C 1
ATOM 535 O O . THR A 1 68 ? 24.613 -2.085 -26.165 1.00 89.06 68 THR A O 1
ATOM 538 N N . LEU A 1 69 ? 24.271 -2.981 -24.136 1.00 87.62 69 LEU A N 1
ATOM 539 C CA . LEU A 1 69 ? 23.079 -2.186 -23.832 1.00 87.62 69 LEU A CA 1
ATOM 540 C C . LEU A 1 69 ? 23.323 -0.682 -23.994 1.00 87.62 69 LEU A C 1
ATOM 542 O O . LEU A 1 69 ? 22.530 -0.000 -24.636 1.00 87.62 69 LEU A O 1
ATOM 546 N N . MET A 1 70 ? 24.431 -0.164 -23.460 1.00 86.75 70 MET A 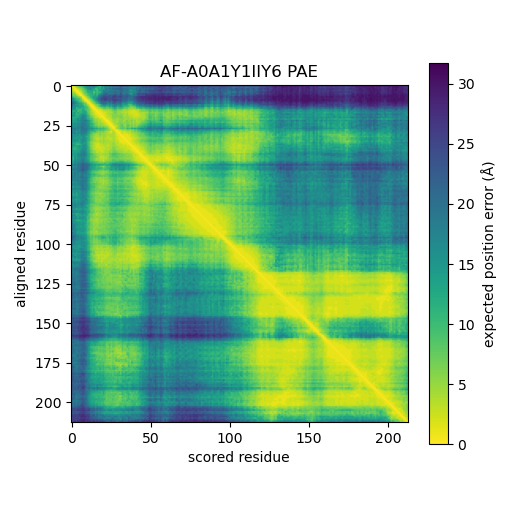N 1
ATOM 547 C CA . MET A 1 70 ? 24.756 1.265 -23.560 1.00 86.75 70 MET A CA 1
ATOM 548 C C . MET A 1 70 ? 24.974 1.706 -25.006 1.00 86.75 70 MET A C 1
ATOM 550 O O . MET A 1 70 ? 24.518 2.778 -25.397 1.00 86.75 70 MET A O 1
ATOM 554 N N . THR A 1 71 ? 25.623 0.870 -25.814 1.00 90.75 71 THR A N 1
ATOM 555 C CA . THR A 1 71 ? 25.824 1.120 -27.243 1.00 90.75 71 THR A CA 1
ATOM 556 C C . THR A 1 71 ? 24.493 1.110 -27.986 1.00 90.75 71 THR A C 1
ATOM 558 O O . THR A 1 71 ? 24.220 2.034 -28.742 1.00 90.75 71 THR A O 1
ATOM 561 N N . LYS A 1 72 ? 23.620 0.131 -27.712 1.00 89.38 72 LYS A N 1
ATOM 562 C CA . LYS A 1 72 ? 22.268 0.067 -28.286 1.00 89.38 72 LYS A CA 1
ATOM 563 C C . LYS A 1 72 ? 21.438 1.292 -27.912 1.00 89.38 72 LYS A C 1
ATOM 565 O O . LYS A 1 72 ? 20.809 1.870 -28.784 1.00 89.38 72 LYS A O 1
ATOM 570 N N . LEU A 1 73 ? 21.462 1.726 -26.652 1.00 85.75 73 LEU A N 1
ATOM 571 C CA . LEU A 1 73 ? 20.733 2.919 -26.197 1.00 85.75 73 LEU A CA 1
ATOM 572 C C . LEU A 1 73 ? 21.295 4.229 -26.769 1.00 85.75 73 LEU A C 1
ATOM 574 O O . LEU A 1 73 ? 20.592 5.237 -26.808 1.00 85.75 73 LEU A O 1
ATOM 578 N N . SER A 1 74 ? 22.558 4.218 -27.194 1.00 89.44 74 SER A N 1
ATOM 579 C CA . SER A 1 74 ? 23.228 5.367 -27.810 1.00 89.44 74 SER A CA 1
ATOM 580 C C . SER A 1 74 ? 23.080 5.393 -29.333 1.00 89.44 74 SER A C 1
ATOM 582 O O . SER A 1 74 ? 23.400 6.403 -29.953 1.00 89.44 74 SER A O 1
ATOM 584 N N . ASP A 1 75 ? 22.600 4.304 -29.937 1.00 94.25 75 ASP A N 1
ATOM 585 C CA . ASP A 1 75 ? 22.317 4.233 -31.364 1.00 94.25 75 ASP A CA 1
ATOM 586 C C . ASP A 1 75 ? 21.124 5.123 -31.736 1.00 94.25 75 ASP A C 1
ATOM 588 O O . ASP A 1 75 ? 20.090 5.138 -31.060 1.00 94.25 75 ASP A O 1
ATOM 592 N N . PHE A 1 76 ? 21.260 5.853 -32.843 1.00 92.62 76 PHE A N 1
ATOM 593 C CA . PHE A 1 76 ? 20.278 6.848 -33.266 1.00 92.62 76 PHE A CA 1
ATOM 594 C C . PHE A 1 76 ? 18.904 6.231 -33.553 1.00 92.62 76 PHE A C 1
ATOM 596 O O . PHE A 1 76 ? 17.882 6.826 -33.210 1.00 92.62 76 PHE A O 1
ATOM 603 N N . VAL A 1 77 ? 18.858 5.027 -34.138 1.00 93.00 77 VAL A N 1
ATOM 604 C CA . VAL A 1 77 ? 17.590 4.351 -34.453 1.00 93.00 77 VAL A CA 1
ATOM 605 C C . VAL A 1 77 ? 16.837 4.025 -33.165 1.00 93.00 77 VAL A C 1
ATOM 607 O O . VAL A 1 77 ? 15.642 4.304 -33.055 1.00 93.00 77 VAL A O 1
ATOM 610 N N . ASN A 1 78 ? 17.541 3.513 -32.154 1.00 90.38 78 ASN A N 1
ATOM 611 C CA . ASN A 1 78 ? 16.942 3.203 -30.857 1.00 90.38 78 ASN A CA 1
ATOM 612 C C . ASN A 1 78 ? 16.539 4.461 -30.080 1.00 90.38 78 ASN A C 1
ATOM 614 O O . ASN A 1 78 ? 15.483 4.472 -29.452 1.00 90.38 78 ASN A O 1
ATOM 618 N N . GLN A 1 79 ? 17.322 5.540 -30.145 1.00 91.62 79 GLN A N 1
ATOM 619 C CA . GLN A 1 79 ? 16.937 6.822 -29.546 1.00 91.62 79 GLN A CA 1
ATOM 620 C C . GLN A 1 79 ? 15.672 7.394 -30.189 1.00 91.62 79 GLN A C 1
ATOM 622 O O . GLN A 1 79 ? 14.765 7.825 -29.474 1.00 91.62 79 GLN A O 1
ATOM 627 N N . ALA A 1 80 ? 15.579 7.354 -31.520 1.00 91.69 80 ALA A N 1
ATOM 628 C CA . ALA A 1 80 ? 14.391 7.782 -32.247 1.00 91.69 80 ALA A CA 1
ATOM 629 C C . ALA A 1 80 ? 13.170 6.927 -31.873 1.00 91.69 80 ALA A C 1
ATOM 631 O O . ALA A 1 80 ? 12.106 7.473 -31.582 1.00 91.69 80 ALA A O 1
ATOM 632 N N . ALA A 1 81 ? 13.323 5.601 -31.796 1.00 91.81 81 ALA A N 1
ATOM 633 C CA . ALA A 1 81 ? 12.258 4.700 -31.360 1.00 91.81 81 ALA A CA 1
ATOM 634 C C . ALA A 1 81 ? 11.810 4.979 -29.912 1.00 91.81 81 ALA A C 1
ATOM 636 O O . ALA A 1 81 ? 10.611 5.079 -29.647 1.00 91.81 81 ALA A O 1
ATOM 637 N N . CYS A 1 82 ? 12.755 5.179 -28.987 1.00 90.00 82 CYS A N 1
ATOM 638 C CA . CYS A 1 82 ? 12.466 5.577 -27.607 1.00 90.00 82 CYS A CA 1
ATOM 639 C C . CYS A 1 82 ? 11.714 6.911 -27.548 1.00 90.00 82 CYS A C 1
ATOM 641 O O . CYS A 1 82 ? 10.750 7.040 -26.795 1.00 90.00 82 CYS A O 1
ATOM 643 N N . LEU A 1 83 ? 12.111 7.897 -28.356 1.00 92.00 83 LEU A N 1
ATOM 644 C CA . LEU A 1 83 ? 11.424 9.184 -28.423 1.00 92.00 83 LEU A CA 1
ATOM 645 C C . LEU A 1 83 ? 9.988 9.028 -28.936 1.00 92.00 83 LEU A C 1
ATOM 647 O O . LEU A 1 83 ? 9.071 9.577 -28.330 1.00 92.00 83 LEU A O 1
ATOM 651 N N . VAL A 1 84 ? 9.774 8.256 -30.006 1.00 93.00 84 VAL A N 1
ATOM 652 C CA . VAL A 1 84 ? 8.429 7.968 -30.533 1.00 93.00 84 VAL A CA 1
ATOM 653 C C . VAL A 1 84 ? 7.562 7.313 -29.462 1.00 93.00 84 VAL A C 1
ATOM 655 O O . VAL A 1 84 ? 6.436 7.755 -29.239 1.00 93.00 84 VAL A O 1
ATOM 658 N N . PHE A 1 85 ? 8.098 6.318 -28.754 1.00 91.06 85 PHE A N 1
ATOM 659 C CA . PHE A 1 85 ? 7.408 5.663 -27.647 1.00 91.06 85 PHE A CA 1
ATOM 660 C C . PHE A 1 85 ? 7.015 6.659 -26.541 1.00 91.06 85 PHE A C 1
ATOM 662 O O . PHE A 1 85 ? 5.862 6.678 -26.108 1.00 91.06 85 PHE A O 1
ATOM 669 N N . LEU A 1 86 ? 7.935 7.537 -26.124 1.00 89.62 86 LEU A N 1
ATOM 670 C CA . LEU A 1 86 ? 7.664 8.567 -25.114 1.00 89.62 86 LEU A CA 1
ATOM 671 C C . LEU A 1 86 ? 6.590 9.561 -25.575 1.00 89.62 86 LEU A C 1
ATOM 673 O O . LEU A 1 86 ? 5.703 9.904 -24.795 1.00 89.62 86 LEU A O 1
ATOM 677 N N . VAL A 1 87 ? 6.635 10.000 -26.836 1.00 91.06 87 VAL A N 1
ATOM 678 C CA . VAL A 1 87 ? 5.644 10.922 -27.411 1.00 91.06 87 VAL A CA 1
ATOM 679 C C . VAL A 1 87 ? 4.265 10.266 -27.479 1.00 91.06 87 VAL A C 1
ATOM 681 O O . VAL A 1 87 ? 3.282 10.872 -27.058 1.00 91.06 87 VAL A O 1
ATOM 684 N N . GLN A 1 88 ? 4.172 9.018 -27.942 1.00 90.94 88 GLN A N 1
ATOM 685 C CA . GLN A 1 88 ? 2.910 8.267 -27.973 1.00 90.94 88 GLN A CA 1
ATOM 686 C C . GLN A 1 88 ? 2.333 8.052 -26.566 1.00 90.94 88 GLN A C 1
ATOM 688 O O . GLN A 1 88 ? 1.123 8.205 -26.354 1.00 90.94 88 GLN A O 1
ATOM 693 N N . GLY A 1 89 ? 3.198 7.750 -25.595 1.00 86.12 89 GLY A N 1
ATOM 694 C CA . GLY A 1 89 ? 2.829 7.661 -24.185 1.00 86.12 89 GLY A CA 1
ATOM 695 C C . GLY A 1 89 ? 2.297 8.989 -23.644 1.00 86.12 89 GLY A C 1
ATOM 696 O O . GLY A 1 89 ? 1.237 9.015 -23.022 1.00 86.12 89 GLY A O 1
ATOM 697 N N . ALA A 1 90 ? 2.970 10.103 -23.942 1.00 85.56 90 ALA A N 1
ATOM 698 C CA . ALA A 1 90 ? 2.539 11.438 -23.532 1.00 85.56 90 ALA A CA 1
ATOM 699 C C . ALA A 1 90 ? 1.186 11.826 -24.147 1.00 85.56 90 ALA A C 1
ATOM 701 O O . ALA A 1 90 ? 0.303 12.297 -23.432 1.00 85.56 90 ALA A O 1
ATOM 702 N N . VAL A 1 91 ? 0.988 11.584 -25.448 1.00 88.62 91 VAL A N 1
ATOM 703 C CA . VAL A 1 91 ? -0.298 11.821 -26.129 1.00 88.62 91 VAL A CA 1
ATOM 704 C C . VAL A 1 91 ? -1.421 11.050 -25.440 1.00 88.62 91 VAL A C 1
ATOM 706 O O . VAL A 1 91 ? -2.467 11.628 -25.148 1.00 88.62 91 VAL A O 1
ATOM 709 N N . SER A 1 92 ? -1.193 9.772 -25.125 1.00 85.44 92 SER A N 1
ATOM 710 C CA . SER A 1 92 ? -2.177 8.948 -24.415 1.00 85.44 92 SER A CA 1
ATOM 711 C C . SER A 1 92 ? -2.452 9.487 -23.009 1.00 85.44 92 SER A C 1
ATOM 713 O O . SER A 1 92 ? -3.606 9.670 -22.642 1.00 85.44 92 SER A O 1
ATOM 715 N N . TYR A 1 93 ? -1.410 9.853 -22.258 1.00 83.56 93 TYR A N 1
ATOM 716 C CA . TYR A 1 93 ? -1.543 10.428 -20.918 1.00 83.56 93 TYR A CA 1
ATOM 717 C C . TYR A 1 93 ? -2.389 11.710 -20.899 1.00 83.56 93 TYR A C 1
ATOM 719 O O . TYR A 1 93 ? -3.269 11.852 -20.051 1.00 83.56 93 TYR A O 1
ATOM 727 N N . PHE A 1 94 ? -2.165 12.641 -21.833 1.00 84.25 94 PHE A N 1
ATOM 728 C CA . PHE A 1 94 ? -2.964 13.869 -21.916 1.00 84.25 94 PHE A CA 1
ATOM 729 C C . PHE A 1 94 ? -4.394 13.612 -22.394 1.00 84.25 94 PHE A C 1
ATOM 731 O O . PHE A 1 94 ? -5.322 14.205 -21.844 1.00 84.25 94 PHE A O 1
ATOM 738 N N . ARG A 1 95 ? -4.578 12.719 -23.375 1.00 86.81 95 ARG A N 1
ATOM 739 C CA . ARG A 1 95 ? -5.906 12.309 -23.853 1.00 86.81 95 ARG A CA 1
ATOM 740 C C . ARG A 1 95 ? -6.739 11.694 -22.729 1.00 86.81 95 ARG A C 1
ATOM 742 O O . ARG A 1 95 ? -7.918 12.007 -22.609 1.00 86.81 95 ARG A O 1
ATOM 749 N N . ASP A 1 96 ? -6.114 10.892 -21.874 1.00 84.50 96 ASP A N 1
ATOM 750 C CA . ASP A 1 96 ? -6.784 10.142 -20.810 1.00 84.50 96 ASP A CA 1
ATOM 751 C C . ASP A 1 96 ? -6.871 10.955 -19.494 1.00 84.50 96 ASP A C 1
ATOM 753 O O . ASP A 1 96 ? -6.994 10.407 -18.397 1.00 84.50 96 ASP A O 1
ATOM 757 N N . GLY A 1 97 ? -6.805 12.290 -19.589 1.00 80.88 97 GLY A N 1
ATOM 758 C CA . GLY A 1 97 ? -7.037 13.202 -18.467 1.00 80.88 97 GLY A CA 1
ATOM 759 C C . GLY A 1 97 ? -5.886 13.287 -17.466 1.00 80.88 97 GLY A C 1
ATOM 760 O O . GLY A 1 97 ? -6.121 13.569 -16.293 1.00 80.88 97 GLY A O 1
ATOM 761 N N . GLN A 1 98 ? -4.646 13.052 -17.906 1.00 80.19 98 GLN A N 1
ATOM 762 C CA . GLN A 1 98 ? -3.450 13.034 -17.053 1.00 80.19 98 GLN A CA 1
ATOM 763 C C . GLN A 1 98 ? -3.519 11.955 -15.960 1.00 80.19 98 GLN A C 1
ATOM 765 O O . GLN A 1 98 ? -2.995 12.122 -14.854 1.00 80.19 98 GLN A O 1
ATOM 770 N N . LYS A 1 99 ? -4.188 10.837 -16.254 1.00 72.69 99 LYS A N 1
ATOM 771 C CA . LYS A 1 99 ? -4.268 9.689 -15.354 1.00 72.69 99 LYS A CA 1
ATOM 772 C C . LYS A 1 99 ? -3.024 8.816 -15.529 1.00 72.69 99 LYS A C 1
ATOM 774 O O . LYS A 1 99 ? -2.716 8.373 -16.632 1.00 72.69 99 LYS A O 1
ATOM 779 N N . LEU A 1 100 ? -2.308 8.555 -14.436 1.00 71.00 100 LEU A N 1
ATOM 780 C CA . LEU A 1 100 ? -1.253 7.541 -14.433 1.00 71.00 100 LEU A CA 1
ATOM 781 C C . LEU A 1 100 ? -1.875 6.148 -14.586 1.00 71.00 100 LEU A C 1
ATOM 783 O O . LEU A 1 100 ? -2.964 5.886 -14.068 1.00 71.00 100 LEU A O 1
ATOM 787 N N . LEU A 1 101 ? -1.167 5.257 -15.282 1.00 74.12 101 LEU A N 1
ATOM 788 C CA . LEU A 1 101 ? -1.535 3.845 -15.328 1.00 74.12 101 LEU A CA 1
ATOM 789 C C . LEU A 1 101 ? -1.546 3.263 -13.914 1.00 74.12 101 LEU A C 1
ATOM 791 O O . LEU A 1 101 ? -0.795 3.697 -13.037 1.00 74.12 101 LEU A O 1
ATOM 795 N N . GLU A 1 102 ? -2.404 2.271 -13.699 1.00 80.19 102 GLU A N 1
ATOM 796 C CA . GLU A 1 102 ? -2.441 1.582 -12.418 1.00 80.19 102 GLU A CA 1
ATOM 797 C C . GLU A 1 102 ? -1.106 0.901 -12.127 1.00 80.19 102 GLU A C 1
ATOM 799 O O . GLU A 1 102 ? -0.453 0.345 -13.013 1.00 80.19 102 GLU A O 1
ATOM 804 N N . MET A 1 103 ? -0.713 0.924 -10.852 1.00 82.50 103 MET A N 1
ATOM 805 C CA . MET A 1 103 ? 0.468 0.202 -10.403 1.00 82.50 103 MET A CA 1
ATOM 806 C C . MET A 1 103 ? 0.296 -1.296 -10.711 1.00 82.50 103 MET A C 1
ATOM 808 O O . MET A 1 103 ? -0.744 -1.854 -10.328 1.00 82.50 103 MET A O 1
ATOM 812 N N . PRO A 1 104 ? 1.299 -1.952 -11.333 1.00 83.81 104 PRO A N 1
ATOM 813 C CA . PRO A 1 104 ? 1.284 -3.395 -11.551 1.00 83.81 104 PRO A CA 1
ATOM 814 C C . PRO A 1 104 ? 1.009 -4.151 -10.248 1.00 83.81 104 PRO A C 1
ATOM 816 O O . PRO A 1 104 ? 1.547 -3.776 -9.203 1.00 83.81 104 PRO A O 1
ATOM 819 N N . SER A 1 105 ? 0.208 -5.221 -10.311 1.00 84.44 105 SER A N 1
ATOM 820 C CA . SER A 1 105 ? -0.216 -6.003 -9.136 1.00 84.44 105 SER A CA 1
ATOM 821 C C . SER A 1 105 ? 0.965 -6.414 -8.261 1.00 84.44 105 SER A C 1
ATOM 823 O O . SER A 1 105 ? 1.016 -6.048 -7.098 1.00 84.44 105 SER A O 1
ATOM 825 N N . ARG A 1 106 ? 2.002 -7.011 -8.854 1.00 83.12 106 ARG A N 1
ATOM 826 C CA . ARG A 1 106 ? 3.211 -7.423 -8.123 1.00 83.12 106 ARG A CA 1
ATOM 827 C C . ARG A 1 106 ? 3.887 -6.284 -7.352 1.00 83.12 106 ARG A C 1
ATOM 829 O O . ARG A 1 106 ? 4.347 -6.491 -6.235 1.00 83.12 106 ARG A O 1
ATOM 836 N N . SER A 1 107 ? 3.980 -5.087 -7.937 1.00 83.88 107 SER A N 1
ATOM 837 C CA . SER A 1 107 ? 4.528 -3.924 -7.226 1.00 83.88 107 SER A CA 1
ATOM 838 C C . SER A 1 107 ? 3.622 -3.521 -6.064 1.00 83.88 107 SER A C 1
ATOM 840 O O . SER A 1 107 ? 4.112 -3.205 -4.985 1.00 83.88 107 SER A O 1
ATOM 842 N N . ARG A 1 108 ? 2.303 -3.546 -6.272 1.00 84.19 108 ARG A N 1
ATOM 843 C CA . ARG A 1 108 ? 1.311 -3.233 -5.239 1.00 84.19 108 ARG A CA 1
ATOM 844 C C . ARG A 1 108 ? 1.421 -4.196 -4.061 1.00 84.19 108 ARG A C 1
ATOM 846 O O . ARG A 1 108 ? 1.491 -3.739 -2.927 1.00 84.19 108 ARG A O 1
ATOM 853 N N . ASP A 1 109 ? 1.532 -5.489 -4.340 1.00 84.06 109 ASP A N 1
ATOM 854 C CA . ASP A 1 109 ? 1.638 -6.537 -3.323 1.00 84.06 109 ASP A CA 1
ATOM 855 C C . ASP A 1 109 ? 2.896 -6.352 -2.469 1.00 84.06 109 ASP A C 1
ATOM 857 O O . ASP A 1 109 ? 2.830 -6.398 -1.246 1.00 84.06 109 ASP A O 1
ATOM 861 N N . ILE A 1 110 ? 4.030 -6.033 -3.099 1.00 81.00 110 ILE A N 1
ATOM 862 C CA . ILE A 1 110 ? 5.301 -5.791 -2.398 1.00 81.00 110 ILE A CA 1
ATOM 863 C C . ILE A 1 110 ? 5.256 -4.514 -1.561 1.00 81.00 110 ILE A C 1
ATOM 865 O O . ILE A 1 110 ? 5.784 -4.469 -0.448 1.00 81.00 110 ILE A O 1
ATOM 869 N N . MET A 1 111 ? 4.622 -3.461 -2.082 1.00 80.50 111 MET A N 1
ATOM 870 C CA . MET A 1 111 ? 4.429 -2.231 -1.322 1.00 80.50 111 MET A CA 1
ATOM 871 C C . MET A 1 111 ? 3.553 -2.493 -0.093 1.00 80.50 111 MET A C 1
ATOM 873 O O . MET A 1 111 ? 3.896 -2.040 0.997 1.00 80.50 111 MET A O 1
ATOM 877 N N . ASN A 1 112 ? 2.475 -3.263 -0.248 1.00 78.25 112 ASN A N 1
ATOM 878 C CA . ASN A 1 112 ? 1.586 -3.638 0.847 1.00 78.25 112 ASN A CA 1
ATOM 879 C C . ASN A 1 112 ? 2.306 -4.513 1.882 1.00 78.25 112 ASN A C 1
ATOM 881 O O . ASN A 1 112 ? 2.259 -4.205 3.070 1.00 78.25 112 ASN A O 1
ATOM 885 N N . SER A 1 113 ? 3.045 -5.543 1.452 1.00 76.00 113 SER A N 1
ATOM 886 C CA . SER A 1 113 ? 3.783 -6.421 2.368 1.00 76.00 113 SER A CA 1
ATOM 887 C C . SER A 1 113 ? 4.830 -5.657 3.178 1.00 76.00 113 SER A C 1
ATOM 889 O O . SER A 1 113 ? 5.028 -5.923 4.360 1.00 76.00 113 SER A O 1
ATOM 891 N N . TYR A 1 114 ? 5.489 -4.675 2.559 1.00 74.44 114 TYR A N 1
ATOM 892 C CA . TYR A 1 114 ? 6.455 -3.826 3.250 1.00 74.44 114 TYR A CA 1
ATOM 893 C C . TYR A 1 114 ? 5.798 -2.846 4.222 1.00 74.44 114 TYR A C 1
ATOM 895 O O . TYR A 1 114 ? 6.311 -2.595 5.308 1.00 74.44 114 TYR A O 1
ATOM 903 N N . GLN A 1 115 ? 4.650 -2.282 3.854 1.00 73.00 115 GLN A N 1
ATOM 904 C CA . GLN A 1 115 ? 3.882 -1.426 4.756 1.00 73.00 115 GLN A CA 1
ATOM 905 C C . GLN A 1 115 ? 3.442 -2.193 5.998 1.00 73.00 115 GLN A C 1
ATOM 907 O O . GLN A 1 115 ? 3.629 -1.704 7.107 1.00 73.00 115 GLN A O 1
ATOM 912 N N . LEU A 1 116 ? 2.929 -3.411 5.818 1.00 69.62 116 LEU A N 1
ATOM 913 C CA . LEU A 1 116 ? 2.552 -4.286 6.925 1.00 69.62 116 LEU A CA 1
ATOM 914 C C . LEU A 1 116 ? 3.756 -4.642 7.803 1.00 69.62 116 LEU A C 1
ATOM 916 O O . LEU A 1 116 ? 3.649 -4.600 9.024 1.00 69.62 116 LEU A O 1
ATOM 920 N N . SER A 1 117 ? 4.921 -4.924 7.214 1.00 69.06 117 SER A N 1
ATOM 921 C CA . SER A 1 117 ? 6.110 -5.278 7.999 1.00 69.06 117 SER A CA 1
ATOM 922 C C . SER A 1 117 ? 6.735 -4.102 8.758 1.00 69.06 117 SER A C 1
ATOM 924 O O . SER A 1 117 ? 7.477 -4.323 9.714 1.00 69.06 117 SER A O 1
ATOM 926 N N . THR A 1 118 ? 6.448 -2.860 8.357 1.00 71.19 118 THR A N 1
ATOM 927 C CA . THR A 1 118 ? 7.053 -1.650 8.941 1.00 71.19 118 THR A CA 1
ATOM 928 C C . THR A 1 118 ? 6.102 -0.825 9.804 1.00 71.19 118 THR A C 1
ATOM 930 O O . THR A 1 118 ? 6.563 0.025 10.564 1.00 71.19 118 THR A O 1
ATOM 933 N N . ASP A 1 119 ? 4.794 -1.072 9.727 1.00 76.75 119 ASP A N 1
ATOM 934 C CA . ASP A 1 119 ? 3.766 -0.329 10.452 1.00 76.75 119 ASP A CA 1
ATOM 935 C C . ASP A 1 119 ? 2.973 -1.269 11.383 1.00 76.75 119 ASP A C 1
ATOM 937 O O . ASP A 1 119 ? 1.997 -1.896 10.957 1.00 76.75 119 ASP A O 1
ATOM 941 N N . PRO A 1 120 ? 3.359 -1.369 12.672 1.00 79.00 120 PRO A N 1
ATOM 942 C CA . PRO A 1 120 ? 2.737 -2.290 13.626 1.00 79.00 120 PRO A CA 1
ATOM 943 C C . PRO A 1 120 ? 1.230 -2.079 13.801 1.00 79.00 120 PRO A C 1
ATOM 945 O O . PRO A 1 120 ? 0.495 -3.027 14.077 1.00 79.00 120 PRO A O 1
ATOM 948 N N . PHE A 1 121 ? 0.758 -0.839 13.636 1.00 84.50 121 PHE A N 1
ATOM 949 C CA . PHE A 1 121 ? -0.662 -0.520 13.738 1.00 84.50 121 PHE A CA 1
ATOM 950 C C . PHE A 1 121 ? -1.429 -0.940 12.486 1.00 84.50 121 PHE A C 1
ATOM 952 O O . PHE A 1 121 ? -2.538 -1.454 12.593 1.00 84.50 121 PHE A O 1
ATOM 959 N N . LEU A 1 122 ? -0.843 -0.778 11.297 1.00 82.56 122 LEU A N 1
ATOM 960 C CA . LEU A 1 122 ? -1.444 -1.301 10.072 1.00 82.56 122 LEU A CA 1
ATOM 961 C C . LEU A 1 122 ? -1.519 -2.832 10.102 1.00 82.56 122 LEU A C 1
ATOM 963 O O . LEU A 1 122 ? -2.569 -3.386 9.798 1.00 82.56 122 LEU A O 1
ATOM 967 N N . ALA A 1 123 ? -0.451 -3.500 10.547 1.00 80.50 123 ALA A N 1
ATOM 968 C CA . ALA A 1 123 ? -0.453 -4.946 10.744 1.00 80.50 123 ALA A CA 1
ATOM 969 C C . ALA A 1 123 ? -1.513 -5.392 11.761 1.00 80.50 123 ALA A C 1
ATOM 971 O O . ALA A 1 123 ? -2.115 -6.447 11.605 1.00 80.50 123 ALA A O 1
ATOM 972 N N . PHE A 1 124 ? -1.767 -4.605 12.807 1.00 86.94 124 PHE A N 1
ATOM 973 C CA . PHE A 1 124 ? -2.862 -4.880 13.734 1.00 86.94 124 PHE A CA 1
ATOM 974 C C . PHE A 1 124 ? -4.238 -4.793 13.061 1.00 86.94 124 PHE A C 1
ATOM 976 O O . PHE A 1 124 ? -5.057 -5.688 13.250 1.00 86.94 124 PHE A O 1
ATOM 983 N N . LEU A 1 125 ? -4.494 -3.751 12.266 1.00 89.31 125 LEU A N 1
ATOM 984 C CA . LEU A 1 125 ? -5.772 -3.612 11.565 1.00 89.31 125 LEU A CA 1
ATOM 985 C C . LEU A 1 125 ? -6.013 -4.757 10.575 1.00 89.31 125 LEU A C 1
ATOM 987 O O . LEU A 1 125 ? -7.129 -5.251 10.490 1.00 89.31 125 LEU A O 1
ATOM 991 N N . ASP A 1 126 ? -4.977 -5.185 9.858 1.00 85.88 126 ASP A N 1
ATOM 992 C CA . ASP A 1 126 ? -5.083 -6.246 8.851 1.00 85.88 126 ASP A CA 1
ATOM 993 C C . ASP A 1 126 ? -5.282 -7.631 9.491 1.00 85.88 126 ASP A C 1
ATOM 995 O O . ASP A 1 126 ? -6.169 -8.400 9.120 1.00 85.88 126 ASP A O 1
ATOM 999 N N . ASN A 1 127 ? -4.501 -7.926 10.532 1.00 85.00 127 ASN A N 1
ATOM 1000 C CA . ASN A 1 127 ? -4.488 -9.257 11.132 1.00 85.00 127 ASN A CA 1
ATOM 1001 C C . ASN A 1 127 ? -5.559 -9.454 12.202 1.00 85.00 127 ASN A C 1
ATOM 1003 O O . ASN A 1 127 ? -6.008 -10.576 12.399 1.00 85.00 127 ASN A O 1
ATOM 1007 N N . SER A 1 128 ? -5.966 -8.397 12.907 1.00 87.50 128 SER A N 1
ATOM 1008 C CA . SER A 1 128 ? -6.833 -8.502 14.090 1.00 87.50 128 SER A CA 1
ATOM 1009 C C . SER A 1 128 ? -8.187 -7.815 13.920 1.00 87.50 128 SER A C 1
ATOM 1011 O O . SER A 1 128 ? -9.025 -7.915 14.814 1.00 87.50 128 SER A O 1
ATOM 1013 N N . CYS A 1 129 ? -8.435 -7.136 12.795 1.00 91.19 129 CYS A N 1
ATOM 1014 C CA . CYS A 1 129 ? -9.714 -6.483 12.530 1.00 91.19 129 CYS A CA 1
ATOM 1015 C C . CYS A 1 129 ? -10.344 -6.962 11.217 1.00 91.19 129 CYS A C 1
ATOM 1017 O O . CYS A 1 129 ? -9.672 -7.426 10.302 1.00 91.19 129 CYS A O 1
ATOM 1019 N N . VAL A 1 130 ? -11.662 -6.807 11.122 1.00 92.06 130 VAL A N 1
ATOM 1020 C CA . VAL A 1 130 ? -12.433 -6.958 9.885 1.00 92.06 130 VAL A CA 1
ATOM 1021 C C . VAL A 1 130 ? -12.991 -5.593 9.515 1.00 92.06 130 VAL A C 1
ATOM 1023 O O . VAL A 1 130 ? -13.724 -4.991 10.303 1.00 92.06 130 VAL A O 1
ATOM 1026 N N . VAL A 1 131 ? -12.649 -5.100 8.325 1.00 91.12 131 VAL A N 1
ATOM 1027 C CA . VAL A 1 131 ? -13.147 -3.823 7.792 1.00 91.12 131 VAL A CA 1
ATOM 1028 C C . VAL A 1 131 ? -14.514 -4.038 7.134 1.00 91.12 131 VAL A C 1
ATOM 1030 O O . VAL A 1 131 ? -14.695 -4.971 6.357 1.00 91.12 131 VAL A O 1
ATOM 1033 N N . GLY A 1 132 ? -15.486 -3.177 7.435 1.00 90.62 132 GLY A N 1
ATOM 1034 C CA . GLY A 1 132 ? -16.859 -3.290 6.931 1.00 90.62 132 GLY A CA 1
ATOM 1035 C C . GLY A 1 132 ? -17.824 -2.342 7.641 1.00 90.62 132 GLY A C 1
ATOM 1036 O O . GLY A 1 132 ? -17.395 -1.432 8.346 1.00 90.62 132 GLY A O 1
ATOM 1037 N N . ASP A 1 133 ? -19.135 -2.540 7.488 1.00 91.69 133 ASP A N 1
ATOM 1038 C CA . ASP A 1 133 ? -20.146 -1.732 8.193 1.00 91.69 133 ASP A CA 1
ATOM 1039 C C . ASP A 1 133 ? -20.330 -2.215 9.643 1.00 91.69 133 ASP A C 1
ATOM 1041 O O . ASP A 1 133 ? -21.359 -2.764 10.027 1.00 91.69 133 ASP A O 1
ATOM 1045 N N . TYR A 1 134 ? -19.272 -2.053 10.437 1.00 94.88 134 TYR A N 1
ATOM 1046 C CA . TYR A 1 134 ? -19.162 -2.539 11.812 1.00 94.88 134 TYR A CA 1
ATOM 1047 C C . TYR A 1 134 ? -18.816 -1.417 12.798 1.00 94.88 134 TYR A C 1
ATOM 1049 O O . TYR A 1 134 ? -18.429 -0.311 12.401 1.00 94.88 134 TYR A O 1
ATOM 1057 N N . PHE A 1 135 ? -18.921 -1.733 14.090 1.00 94.94 135 PHE A N 1
ATOM 1058 C CA . PHE A 1 135 ? -18.540 -0.869 15.201 1.00 94.94 135 PHE A CA 1
ATOM 1059 C C . PHE A 1 135 ? -17.563 -1.583 16.142 1.00 94.94 135 PHE A C 1
ATOM 1061 O O . PHE A 1 135 ? -17.748 -2.757 16.456 1.00 94.94 135 PHE A O 1
ATOM 1068 N N . VAL A 1 136 ? -16.574 -0.843 16.647 1.00 95.88 136 VAL A N 1
ATOM 1069 C CA . VAL A 1 136 ? -15.671 -1.294 17.716 1.00 95.88 136 VAL A CA 1
ATOM 1070 C C . VAL A 1 136 ? -15.511 -0.211 18.776 1.00 95.88 136 VAL A C 1
ATOM 1072 O O . VAL A 1 136 ? -15.325 0.970 18.458 1.00 95.88 136 VAL A O 1
ATOM 1075 N N . GLY A 1 137 ? -15.563 -0.592 20.054 1.00 95.75 137 GLY A N 1
ATOM 1076 C CA . GLY A 1 137 ? -15.349 0.345 21.154 1.00 95.75 137 GLY A CA 1
ATOM 1077 C C . GLY A 1 137 ? -13.918 0.887 21.159 1.00 95.75 137 GLY A C 1
ATOM 1078 O O . GLY A 1 137 ? -12.963 0.141 20.977 1.00 95.75 137 GLY A O 1
ATOM 1079 N N . SER A 1 138 ? -13.722 2.184 21.423 1.00 95.31 138 SER A N 1
ATOM 1080 C CA . SER A 1 138 ? -12.365 2.760 21.451 1.00 95.31 138 SER A CA 1
ATOM 1081 C C . SER A 1 138 ? -11.494 2.128 22.536 1.00 95.31 138 SER A C 1
ATOM 1083 O O . SER A 1 138 ? -10.292 2.002 22.347 1.00 95.31 138 SER A O 1
ATOM 1085 N N . ARG A 1 139 ? -12.100 1.755 23.670 1.00 93.75 139 ARG A N 1
ATOM 1086 C CA . ARG A 1 139 ? -11.403 1.084 24.770 1.00 93.75 139 ARG A CA 1
ATOM 1087 C C . ARG A 1 139 ? -11.025 -0.346 24.400 1.00 93.75 139 ARG A C 1
ATOM 1089 O O . ARG A 1 139 ? -9.883 -0.718 24.580 1.00 93.75 139 ARG A O 1
ATOM 1096 N N . GLU A 1 140 ? -11.965 -1.088 23.833 1.00 93.00 140 GLU A N 1
ATOM 1097 C CA . GLU A 1 140 ? -11.756 -2.458 23.364 1.00 93.00 140 GLU A CA 1
ATOM 1098 C C . GLU A 1 140 ? -10.632 -2.528 22.320 1.00 93.00 140 GLU A C 1
ATOM 1100 O O . GLU A 1 140 ? -9.681 -3.283 22.479 1.00 93.00 140 GLU A O 1
ATOM 1105 N N . LEU A 1 141 ? -10.669 -1.647 21.316 1.00 93.25 141 LEU A N 1
ATOM 1106 C CA . LEU A 1 141 ? -9.630 -1.555 20.289 1.00 93.25 141 LEU A CA 1
ATOM 1107 C C . LEU A 1 141 ? -8.254 -1.194 20.878 1.00 93.25 141 LEU A C 1
ATOM 1109 O O . LEU A 1 141 ? -7.228 -1.701 20.428 1.00 93.25 141 LEU A O 1
ATOM 1113 N N . LEU A 1 142 ? -8.229 -0.303 21.877 1.00 93.62 142 LEU A N 1
ATOM 1114 C CA . LEU A 1 142 ? -7.005 0.108 22.567 1.00 93.62 142 LEU A CA 1
ATOM 1115 C C . LEU A 1 142 ? -6.420 -1.023 23.416 1.00 93.62 142 LEU A C 1
ATOM 1117 O O . LEU A 1 142 ? -5.206 -1.221 23.413 1.00 93.62 142 LEU A O 1
ATOM 1121 N N . ASP A 1 143 ? -7.280 -1.724 24.152 1.00 91.81 143 ASP A N 1
ATOM 1122 C CA . ASP A 1 143 ? -6.908 -2.831 25.027 1.00 91.81 143 ASP A CA 1
ATOM 1123 C C . ASP A 1 143 ? -6.351 -3.990 24.189 1.00 91.81 143 ASP A C 1
ATOM 1125 O O . ASP A 1 143 ? -5.289 -4.517 24.522 1.00 91.81 143 ASP A O 1
ATOM 1129 N N . GLU A 1 144 ? -6.978 -4.297 23.049 1.00 90.44 144 GLU A N 1
ATOM 1130 C CA . GLU A 1 144 ? -6.517 -5.352 22.143 1.00 90.44 144 GLU A CA 1
ATOM 1131 C C . GLU A 1 144 ? -5.190 -4.997 21.457 1.00 90.44 144 GLU A C 1
ATOM 1133 O O . GLU A 1 144 ? -4.261 -5.803 21.432 1.00 90.44 144 GLU A O 1
ATOM 1138 N N . TYR A 1 145 ? -5.030 -3.761 20.969 1.00 89.06 145 TYR A N 1
ATOM 1139 C CA . TYR A 1 145 ? -3.749 -3.335 20.395 1.00 89.06 145 TYR A CA 1
ATOM 1140 C C . TYR A 1 145 ? -2.611 -3.376 21.428 1.00 89.06 145 TYR A C 1
ATOM 1142 O O . TYR A 1 145 ? -1.488 -3.770 21.115 1.00 89.06 145 TYR A O 1
ATOM 1150 N N . ASN A 1 146 ? -2.889 -2.972 22.670 1.00 89.56 146 ASN A N 1
ATOM 1151 C CA . ASN A 1 146 ? -1.905 -2.942 23.751 1.00 89.56 146 ASN A CA 1
ATOM 1152 C C . ASN A 1 146 ? -1.704 -4.303 24.442 1.00 89.56 146 ASN A C 1
ATOM 1154 O O . ASN A 1 146 ? -0.900 -4.388 25.383 1.00 89.56 146 ASN A O 1
ATOM 1158 N N . ASN A 1 147 ? -2.414 -5.349 24.007 1.00 85.94 147 ASN A N 1
ATOM 1159 C CA . ASN A 1 147 ? -2.293 -6.693 24.545 1.00 85.94 147 ASN A CA 1
ATOM 1160 C C . ASN A 1 147 ? -0.922 -7.286 24.183 1.00 85.94 147 ASN A C 1
ATOM 1162 O O . ASN A 1 147 ? -0.649 -7.656 23.043 1.00 85.94 147 ASN A O 1
ATOM 1166 N N . GLY A 1 148 ? -0.042 -7.388 25.182 1.00 74.00 148 GLY A N 1
ATOM 1167 C CA . GLY A 1 148 ? 1.314 -7.919 25.006 1.00 74.00 148 GLY A CA 1
ATOM 1168 C C . GLY A 1 148 ? 1.369 -9.417 24.697 1.00 74.00 148 GLY A C 1
ATOM 1169 O O . GLY A 1 148 ? 2.407 -9.891 24.255 1.00 74.00 148 GLY A O 1
ATOM 1170 N N . ASN A 1 149 ? 0.265 -10.140 24.903 1.00 76.62 149 ASN A N 1
ATOM 1171 C CA . ASN A 1 149 ? 0.149 -11.568 24.611 1.00 76.62 149 ASN A CA 1
ATOM 1172 C C . ASN A 1 149 ? -0.533 -11.831 23.260 1.00 76.62 149 ASN A C 1
ATOM 1174 O O . ASN A 1 149 ? -0.854 -12.981 22.955 1.00 76.62 149 ASN A O 1
ATOM 1178 N N . ARG A 1 150 ? -0.799 -10.783 22.466 1.00 74.75 150 ARG A N 1
ATOM 1179 C CA . ARG A 1 150 ? -1.443 -10.922 21.160 1.00 74.75 150 ARG A CA 1
ATOM 1180 C C . ARG A 1 150 ? -0.596 -11.813 20.256 1.00 74.75 150 ARG A C 1
ATOM 1182 O O . ARG A 1 150 ? 0.619 -11.619 20.132 1.00 74.75 150 ARG A O 1
ATOM 1189 N N . LYS A 1 151 ? -1.260 -12.771 19.612 1.00 69.19 151 LYS A N 1
ATOM 1190 C CA . LYS A 1 151 ? -0.668 -13.648 18.605 1.00 69.19 151 LYS A CA 1
ATOM 1191 C C . LYS A 1 151 ? -1.229 -13.305 17.231 1.00 69.19 151 LYS A C 1
ATOM 1193 O O . LYS A 1 151 ? -2.406 -12.990 17.108 1.00 69.19 151 LYS A O 1
ATOM 1198 N N . VAL A 1 152 ? -0.370 -13.358 16.224 1.00 67.00 152 VAL A N 1
ATOM 1199 C CA . VAL A 1 152 ? -0.735 -13.314 14.803 1.00 67.00 152 VAL A CA 1
ATOM 1200 C C . VAL A 1 152 ? -0.104 -14.553 14.181 1.00 67.00 152 VAL A C 1
ATOM 1202 O O . VAL A 1 152 ? 1.089 -14.787 14.386 1.00 67.00 152 VAL A O 1
ATOM 1205 N N . ASP A 1 153 ? -0.911 -15.387 13.529 1.00 64.44 153 ASP A N 1
ATOM 1206 C CA . ASP A 1 153 ? -0.502 -16.665 12.926 1.00 64.44 153 ASP A CA 1
ATOM 1207 C C . ASP A 1 153 ? 0.281 -17.559 13.908 1.00 64.44 153 ASP A C 1
ATOM 1209 O O . ASP A 1 153 ? 1.375 -18.060 13.635 1.00 64.44 153 ASP A O 1
ATOM 1213 N N . GLY A 1 154 ? -0.221 -17.655 15.144 1.00 64.31 154 GLY A N 1
ATOM 1214 C CA . GLY A 1 154 ? 0.396 -18.432 16.224 1.00 64.31 154 GLY A CA 1
ATOM 1215 C C . GLY A 1 154 ? 1.694 -17.852 16.811 1.00 64.31 154 GLY A C 1
ATOM 1216 O O . GLY A 1 154 ? 2.199 -18.392 17.800 1.00 64.31 154 GLY A O 1
ATOM 1217 N N . LYS A 1 155 ? 2.223 -16.743 16.276 1.00 63.62 155 LYS A N 1
ATOM 1218 C CA . LYS A 1 155 ? 3.454 -16.089 16.753 1.00 63.62 155 LYS A CA 1
ATOM 1219 C C . LYS A 1 155 ? 3.143 -14.881 17.626 1.00 63.62 155 LYS A C 1
ATOM 1221 O O . LYS A 1 155 ? 2.264 -14.082 17.317 1.00 63.62 155 LYS A O 1
ATOM 1226 N N . GLU A 1 156 ? 3.900 -14.718 18.709 1.00 68.00 156 GLU A N 1
ATOM 1227 C CA . GLU A 1 156 ? 3.836 -13.506 19.527 1.00 68.00 156 GLU A CA 1
ATOM 1228 C C . GLU A 1 156 ? 4.291 -12.297 18.706 1.00 68.00 156 GLU A C 1
ATOM 1230 O O . GLU A 1 156 ? 5.350 -12.322 18.077 1.00 68.00 156 GLU A O 1
ATOM 1235 N N . VAL A 1 157 ? 3.518 -11.209 18.745 1.00 65.56 157 VAL A N 1
ATOM 1236 C CA . VAL A 1 157 ? 3.800 -9.997 17.951 1.00 65.56 157 VAL A CA 1
ATOM 1237 C C . VAL A 1 157 ? 4.980 -9.178 18.524 1.00 65.56 157 VAL A C 1
ATOM 1239 O O . VAL A 1 157 ? 5.343 -8.119 18.016 1.00 65.56 157 VAL A O 1
ATOM 1242 N N . GLY A 1 158 ? 5.650 -9.689 19.560 1.00 57.03 158 GLY A N 1
ATOM 1243 C CA . GLY A 1 158 ? 6.778 -9.036 20.211 1.00 57.03 158 GLY A CA 1
ATOM 1244 C C . GLY A 1 158 ? 6.362 -7.815 21.038 1.00 57.03 158 GLY A C 1
ATOM 1245 O O . GLY A 1 158 ? 5.186 -7.540 21.277 1.00 57.03 158 GLY A O 1
ATOM 1246 N N . ARG A 1 159 ? 7.355 -7.072 21.537 1.00 56.69 159 ARG A N 1
ATOM 1247 C CA . ARG A 1 159 ? 7.132 -5.945 22.452 1.00 56.69 159 ARG A CA 1
ATOM 1248 C C . ARG A 1 159 ? 6.560 -4.738 21.698 1.00 56.69 159 ARG A C 1
ATOM 1250 O O . ARG A 1 159 ? 7.307 -3.950 21.127 1.00 56.69 159 ARG A O 1
ATOM 1257 N N . LEU A 1 160 ? 5.239 -4.583 21.730 1.00 67.25 160 LEU A N 1
ATOM 1258 C CA . LEU A 1 160 ? 4.544 -3.437 21.140 1.00 67.25 160 LEU A CA 1
ATOM 1259 C C . LEU A 1 160 ? 4.809 -2.152 21.938 1.00 67.25 160 LEU A C 1
ATOM 1261 O O . LEU A 1 160 ? 4.819 -2.148 23.174 1.00 67.25 160 LEU A O 1
ATOM 1265 N N . VAL A 1 161 ? 4.994 -1.037 21.226 1.00 76.62 161 VAL A N 1
ATOM 1266 C CA . VAL A 1 161 ? 4.937 0.296 21.837 1.00 76.62 161 VAL A CA 1
ATOM 1267 C C . VAL A 1 161 ? 3.486 0.539 22.222 1.00 76.62 161 VAL A C 1
ATOM 1269 O O . VAL A 1 161 ? 2.629 0.677 21.348 1.00 76.62 161 VAL A O 1
ATOM 1272 N N . LYS A 1 162 ? 3.210 0.563 23.530 1.00 85.38 162 LYS A N 1
ATOM 1273 C CA . LYS A 1 162 ? 1.870 0.870 24.028 1.00 85.38 162 LYS A CA 1
ATOM 1274 C C . LYS A 1 162 ? 1.464 2.272 23.603 1.00 85.38 162 LYS A C 1
ATOM 1276 O O . LYS A 1 162 ? 2.273 3.198 23.670 1.00 85.38 162 LYS A O 1
ATOM 1281 N N . ILE A 1 163 ? 0.207 2.409 23.211 1.00 89.62 163 ILE A N 1
ATOM 1282 C CA . ILE A 1 163 ? -0.376 3.682 22.799 1.00 89.62 163 ILE A CA 1
ATOM 1283 C C . ILE A 1 163 ? -1.463 4.110 23.781 1.00 89.62 163 ILE A C 1
ATOM 1285 O O . ILE A 1 163 ? -2.091 3.273 24.433 1.00 89.62 163 ILE A O 1
ATOM 1289 N N . ASP A 1 164 ? -1.706 5.411 23.866 1.00 92.88 164 ASP A N 1
ATOM 1290 C CA . ASP A 1 164 ? -2.855 5.978 24.566 1.00 92.88 164 ASP A CA 1
ATOM 1291 C C . ASP A 1 164 ? -4.039 6.253 23.614 1.00 92.88 164 ASP A C 1
ATOM 1293 O O . ASP A 1 164 ? -3.974 6.052 22.398 1.00 92.88 164 ASP A O 1
ATOM 1297 N N . ALA A 1 165 ? -5.154 6.738 24.167 1.00 92.44 165 ALA A N 1
ATOM 1298 C CA . ALA A 1 165 ? -6.354 7.051 23.391 1.00 92.44 165 ALA A CA 1
ATOM 1299 C C . ALA A 1 165 ? -6.151 8.190 22.367 1.00 92.44 165 ALA A C 1
ATOM 1301 O O . ALA A 1 165 ? -6.821 8.213 21.331 1.00 92.44 165 ALA A O 1
ATOM 1302 N N . SER A 1 166 ? -5.241 9.133 22.636 1.00 92.19 166 SER A N 1
ATOM 1303 C CA . SER A 1 166 ? -4.918 10.242 21.728 1.00 92.19 166 SER A CA 1
ATOM 1304 C C . SER A 1 166 ? -4.123 9.738 20.522 1.00 92.19 166 SER A C 1
ATOM 1306 O O . SER A 1 166 ? -4.437 10.053 19.371 1.00 92.19 166 SER A O 1
ATOM 1308 N N . GLN A 1 167 ? -3.139 8.878 20.778 1.00 91.56 167 GLN A N 1
ATOM 1309 C CA . GLN A 1 167 ? -2.351 8.195 19.763 1.00 91.56 167 GLN A CA 1
ATOM 1310 C C . GLN A 1 167 ? -3.221 7.255 18.927 1.00 91.56 167 GLN A C 1
ATOM 1312 O O . GLN A 1 167 ? -3.121 7.296 17.702 1.00 91.56 167 GLN A O 1
ATOM 1317 N N . LEU A 1 168 ? -4.131 6.492 19.547 1.00 93.19 168 LEU A N 1
ATOM 1318 C CA . LEU A 1 168 ? -5.104 5.670 18.824 1.00 93.19 168 LEU A CA 1
ATOM 1319 C C . LEU A 1 168 ? -5.943 6.521 17.866 1.00 93.19 168 LEU A C 1
ATOM 1321 O O . LEU A 1 168 ? -6.022 6.203 16.681 1.00 93.19 168 LEU A O 1
ATOM 1325 N N . LYS A 1 169 ? -6.515 7.634 18.347 1.00 93.75 169 LYS A N 1
ATOM 1326 C CA . LYS A 1 169 ? -7.281 8.564 17.503 1.00 93.75 169 LYS A CA 1
ATOM 1327 C C . LYS A 1 169 ? -6.464 9.034 16.303 1.00 93.75 169 LYS A C 1
ATOM 1329 O O . LYS A 1 169 ? -6.943 8.967 15.172 1.00 93.75 169 LYS A O 1
ATOM 1334 N N . ARG A 1 170 ? -5.224 9.471 16.535 1.00 90.69 170 ARG A N 1
ATOM 1335 C CA . ARG A 1 170 ? -4.328 9.926 15.466 1.00 90.69 170 ARG A CA 1
ATOM 1336 C C . ARG A 1 170 ? -4.052 8.818 14.448 1.00 90.69 170 ARG A C 1
ATOM 1338 O O . ARG A 1 170 ? -4.129 9.074 13.251 1.00 90.69 170 ARG A O 1
ATOM 1345 N N . MET A 1 171 ? -3.736 7.605 14.897 1.00 89.50 171 MET A N 1
ATOM 1346 C CA . MET A 1 171 ? -3.430 6.492 13.994 1.00 89.50 171 MET A CA 1
ATOM 1347 C C . MET A 1 171 ? -4.645 6.067 13.167 1.00 89.50 171 MET A C 1
ATOM 1349 O O . MET A 1 171 ? -4.518 5.902 11.957 1.00 89.50 171 MET A O 1
ATOM 1353 N N . MET A 1 172 ? -5.833 6.009 13.772 1.00 92.06 172 MET A N 1
ATOM 1354 C CA . MET A 1 172 ? -7.090 5.738 13.066 1.00 92.06 172 MET A CA 1
ATOM 1355 C C . MET A 1 172 ? -7.371 6.776 11.968 1.00 92.06 172 MET A C 1
ATOM 1357 O O . MET A 1 172 ? -7.651 6.415 10.824 1.00 92.06 172 MET A O 1
ATOM 1361 N N . GLN A 1 173 ? -7.197 8.065 12.271 1.00 90.56 173 GLN A N 1
ATOM 1362 C CA . GLN A 1 173 ? -7.372 9.145 11.291 1.00 90.56 173 GLN A CA 1
ATOM 1363 C C . GLN A 1 173 ? -6.383 9.054 10.121 1.00 90.56 173 GLN A C 1
ATOM 1365 O O . GLN A 1 173 ? -6.758 9.278 8.970 1.00 90.56 173 GLN A O 1
ATOM 1370 N N . LEU A 1 174 ? -5.122 8.689 10.382 1.00 84.81 174 LEU A N 1
ATOM 1371 C CA . LEU A 1 174 ? -4.107 8.516 9.332 1.00 84.81 174 LEU A CA 1
ATOM 1372 C C . LEU A 1 174 ? -4.445 7.369 8.366 1.00 84.81 174 LEU A C 1
ATOM 1374 O O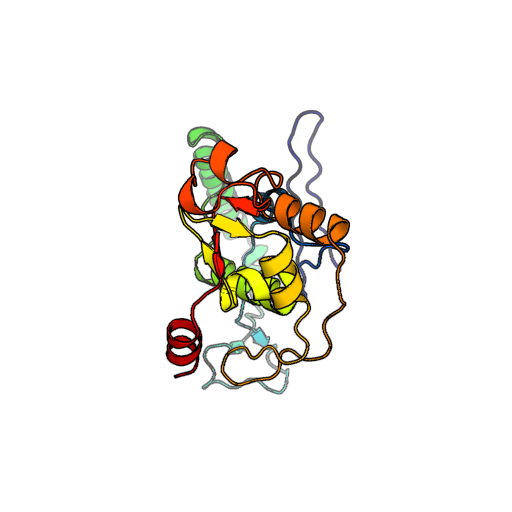 . LEU A 1 174 ? -3.998 7.387 7.213 1.00 84.81 174 LEU A O 1
ATOM 1378 N N . ARG A 1 175 ? -5.258 6.409 8.822 1.00 85.75 175 ARG A N 1
ATOM 1379 C CA . ARG A 1 175 ? -5.804 5.292 8.037 1.00 85.75 175 ARG A CA 1
ATOM 1380 C C . ARG A 1 175 ? -7.205 5.562 7.483 1.00 85.75 175 ARG A C 1
ATOM 1382 O O . ARG A 1 175 ? -7.811 4.662 6.919 1.00 85.75 175 ARG A O 1
ATOM 1389 N N . GLY A 1 176 ? -7.698 6.798 7.583 1.00 87.81 176 GLY A N 1
ATOM 1390 C CA . GLY A 1 176 ? -8.949 7.223 6.954 1.00 87.81 176 GLY A CA 1
ATOM 1391 C C . GLY A 1 176 ? -10.220 6.887 7.730 1.00 87.81 176 GLY A C 1
ATOM 1392 O O . GLY A 1 176 ? -11.302 7.078 7.183 1.00 87.81 176 GLY A O 1
ATOM 1393 N N . PHE A 1 177 ? -10.114 6.429 8.978 1.00 91.56 177 PHE A N 1
ATOM 1394 C CA . PHE A 1 177 ? -11.282 6.262 9.840 1.00 91.56 177 PHE A CA 1
ATOM 1395 C C . PHE A 1 177 ? -11.741 7.607 10.409 1.00 91.56 177 PHE A C 1
ATOM 1397 O O . PHE A 1 177 ? -10.933 8.492 10.710 1.00 91.56 177 PHE A O 1
ATOM 1404 N N . GLU A 1 178 ? -13.054 7.749 10.573 1.00 91.44 178 GLU A N 1
ATOM 1405 C CA . GLU A 1 178 ? -13.658 8.919 11.207 1.00 91.44 178 GLU A CA 1
ATOM 1406 C C . GLU A 1 178 ? -13.346 8.987 12.710 1.00 91.44 178 GLU A C 1
ATOM 1408 O O . GLU A 1 178 ? -12.896 8.024 13.335 1.00 91.44 178 GLU A O 1
ATOM 1413 N N . GLU A 1 179 ? -13.580 10.156 13.312 1.00 92.31 179 GLU A N 1
ATOM 1414 C CA . GLU A 1 179 ? -13.374 10.337 14.749 1.00 92.31 179 GLU A CA 1
ATOM 1415 C C . GLU A 1 179 ? -14.305 9.455 15.592 1.00 92.31 179 GLU A C 1
ATOM 1417 O O . GLU A 1 179 ? -15.468 9.256 15.229 1.00 92.31 179 GLU A O 1
ATOM 1422 N N . PRO A 1 180 ? -13.845 8.986 16.770 1.00 93.50 180 PRO A N 1
ATOM 1423 C CA . PRO A 1 180 ? -14.666 8.129 17.599 1.00 93.50 180 PRO A CA 1
ATOM 1424 C C . PRO A 1 180 ? -15.879 8.892 18.135 1.00 93.50 180 PRO A C 1
ATOM 1426 O O . PRO A 1 180 ? -15.767 9.980 18.714 1.00 93.50 180 PRO A O 1
ATOM 1429 N N . ASN A 1 181 ? -17.055 8.290 18.004 1.00 94.12 181 ASN A N 1
ATOM 1430 C CA . ASN A 1 181 ? -18.312 8.879 18.447 1.00 94.12 181 ASN A CA 1
ATOM 1431 C C . ASN A 1 181 ? -19.163 7.845 19.189 1.00 94.12 181 ASN A C 1
ATOM 1433 O O . ASN A 1 181 ? -18.808 6.672 19.277 1.00 94.12 181 ASN A O 1
ATOM 1437 N N . LYS A 1 182 ? -20.260 8.294 19.806 1.00 93.88 182 LYS A N 1
ATOM 1438 C CA . LYS A 1 182 ? -21.205 7.390 20.471 1.00 93.88 182 LYS A CA 1
ATOM 1439 C C . LYS A 1 182 ? -21.810 6.459 19.423 1.00 93.88 182 LYS A C 1
ATOM 1441 O O . LYS A 1 182 ? -22.257 6.949 18.388 1.00 93.88 182 LYS A O 1
ATOM 1446 N N . ALA A 1 183 ? -21.892 5.168 19.724 1.00 91.56 183 ALA A N 1
ATOM 1447 C CA . ALA A 1 183 ? -22.398 4.145 18.813 1.00 91.56 183 ALA A CA 1
ATOM 1448 C C . ALA A 1 183 ? -23.768 4.509 18.218 1.00 91.56 183 ALA A C 1
ATOM 1450 O O . ALA A 1 183 ? -23.943 4.498 17.002 1.00 91.56 183 ALA A O 1
ATOM 1451 N N . ARG A 1 184 ? -24.688 5.009 19.058 1.00 90.25 184 ARG A N 1
ATOM 1452 C CA . ARG A 1 184 ? -25.999 5.521 18.619 1.00 90.25 184 ARG A CA 1
ATOM 1453 C C . ARG A 1 184 ? -25.927 6.607 17.535 1.00 90.25 184 ARG A C 1
ATOM 1455 O O . ARG A 1 184 ? -26.796 6.668 16.678 1.00 90.25 184 ARG A O 1
ATOM 1462 N N . THR A 1 185 ? -24.917 7.477 17.580 1.00 90.56 185 THR A N 1
ATOM 1463 C CA . THR A 1 185 ? -24.723 8.563 16.604 1.00 90.56 185 THR A CA 1
ATOM 1464 C C . THR A 1 185 ? -24.148 8.027 15.292 1.00 90.56 185 THR A C 1
ATOM 1466 O O . THR A 1 185 ? -24.333 8.639 14.249 1.00 90.56 185 THR A O 1
ATOM 1469 N N . LEU A 1 186 ? -23.465 6.881 15.345 1.00 89.31 186 LEU A N 1
ATOM 1470 C CA . LEU A 1 186 ? -22.860 6.204 14.197 1.00 89.31 186 LEU A CA 1
ATOM 1471 C C . LEU A 1 186 ? -23.797 5.178 13.535 1.00 89.31 186 LEU A C 1
ATOM 1473 O O . LEU A 1 186 ? -23.403 4.548 12.555 1.00 89.31 186 LEU A O 1
ATOM 1477 N N . GLY A 1 187 ? -25.021 5.019 14.051 1.00 90.00 187 GLY A N 1
ATOM 1478 C CA . GLY A 1 187 ? -26.020 4.078 13.534 1.00 90.00 187 GLY A CA 1
ATOM 1479 C C . GLY A 1 187 ? -26.056 2.714 14.229 1.00 90.00 187 GLY A C 1
ATOM 1480 O O . GLY A 1 187 ? -26.830 1.866 13.807 1.00 90.00 187 GLY A O 1
ATOM 1481 N N . PHE A 1 188 ? -25.286 2.515 15.304 1.00 90.62 188 PHE A N 1
ATOM 1482 C CA . PHE A 1 188 ? -25.200 1.247 16.040 1.00 90.62 188 PHE A CA 1
ATOM 1483 C C . PHE A 1 188 ? -25.819 1.396 17.435 1.00 90.62 188 PHE A C 1
ATOM 1485 O O . PHE A 1 188 ? -25.146 1.662 18.436 1.00 90.62 188 PHE A O 1
ATOM 1492 N N . SER A 1 189 ? -27.149 1.333 17.493 1.00 88.75 189 SER A N 1
ATOM 1493 C CA . SER A 1 189 ? -27.926 1.588 18.715 1.00 88.75 189 SER A CA 1
ATOM 1494 C C . SER A 1 189 ? -27.708 0.545 19.819 1.00 88.75 189 SER A C 1
ATOM 1496 O O . SER A 1 189 ? -27.768 0.874 21.004 1.00 88.75 189 SER A O 1
ATOM 1498 N N . GLU A 1 190 ? -27.385 -0.682 19.427 1.00 89.88 190 GLU A N 1
ATOM 1499 C CA . GLU A 1 190 ? -27.186 -1.860 20.266 1.00 89.88 190 GLU A CA 1
ATOM 1500 C C . GLU A 1 190 ? -25.987 -1.733 21.222 1.00 89.88 190 GLU A C 1
ATOM 1502 O O . GLU A 1 190 ? -26.002 -2.320 22.300 1.00 89.88 190 GLU A O 1
ATOM 1507 N N . PHE A 1 191 ? -25.005 -0.879 20.909 1.00 87.19 191 PHE A N 1
ATOM 1508 C CA . PHE A 1 191 ? -23.864 -0.589 21.794 1.00 87.19 191 PHE A CA 1
ATOM 1509 C C . PHE A 1 191 ? -24.076 0.657 22.676 1.00 87.19 191 PHE A C 1
ATOM 1511 O O . PHE A 1 191 ? -23.171 1.095 23.399 1.00 87.19 191 PHE A O 1
ATOM 1518 N N . GLY A 1 192 ? -25.270 1.256 22.630 1.00 87.69 192 GLY A N 1
ATOM 1519 C CA . GLY A 1 192 ? -25.713 2.313 23.533 1.00 87.69 192 GLY A CA 1
ATOM 1520 C C . GLY A 1 192 ? -24.824 3.563 23.542 1.00 87.69 192 GLY A C 1
ATOM 1521 O O . GLY A 1 192 ? -24.657 4.260 22.536 1.00 87.69 192 GLY A O 1
ATOM 1522 N N . ALA A 1 193 ? -24.305 3.907 24.726 1.00 88.62 193 ALA A N 1
ATOM 1523 C CA . ALA A 1 193 ? -23.500 5.110 24.954 1.00 88.62 193 ALA A CA 1
ATOM 1524 C C . ALA A 1 193 ? -21.994 4.915 24.694 1.00 88.62 193 ALA A C 1
ATOM 1526 O O . ALA A 1 193 ? -21.228 5.871 24.853 1.00 88.62 193 ALA A O 1
ATOM 1527 N N . THR A 1 194 ? -21.575 3.710 24.299 1.00 93.19 194 THR A N 1
ATOM 1528 C CA . THR A 1 194 ? -20.171 3.370 24.050 1.00 93.19 194 THR A CA 1
ATOM 1529 C C . THR A 1 194 ? -19.592 4.266 22.963 1.00 93.19 194 THR A C 1
ATOM 1531 O O . THR A 1 194 ? -20.209 4.471 21.917 1.00 93.19 194 THR A O 1
ATOM 1534 N N . ARG A 1 195 ? -18.409 4.835 23.218 1.00 94.62 195 ARG A N 1
ATOM 1535 C CA . ARG A 1 195 ? -17.648 5.579 22.211 1.00 94.62 195 ARG A CA 1
ATOM 1536 C C . ARG A 1 195 ? -16.708 4.642 21.470 1.00 94.62 195 ARG A C 1
ATOM 1538 O O . ARG A 1 195 ? -16.010 3.851 22.102 1.00 94.62 195 ARG A O 1
ATOM 1545 N N . GLY A 1 196 ? -16.690 4.755 20.151 1.00 95.62 196 GLY A N 1
ATOM 1546 C CA . GLY A 1 196 ? -15.970 3.829 19.294 1.00 95.62 196 GLY A CA 1
ATOM 1547 C C . GLY A 1 196 ? -15.862 4.312 17.861 1.00 95.62 196 GLY A C 1
ATOM 1548 O O . GLY A 1 196 ? -16.280 5.425 17.539 1.00 95.62 196 GLY A O 1
ATOM 1549 N N . TYR A 1 197 ? -15.282 3.463 17.027 1.00 96.44 197 TYR A N 1
ATOM 1550 C CA . TYR A 1 197 ? -15.068 3.713 15.611 1.00 96.44 197 TYR A CA 1
ATOM 1551 C C . TYR A 1 197 ? -16.082 2.929 14.787 1.00 96.44 197 TYR A C 1
ATOM 1553 O O . TYR A 1 197 ? -16.386 1.779 15.099 1.00 96.44 197 TYR A O 1
ATOM 1561 N N . LYS A 1 198 ? -16.582 3.563 13.725 1.00 94.94 198 LYS A N 1
ATOM 1562 C CA . LYS A 1 198 ? -17.312 2.896 12.647 1.00 94.94 198 LYS A CA 1
ATOM 1563 C C . LYS A 1 198 ? -16.316 2.427 11.586 1.00 94.94 198 LYS A C 1
ATOM 1565 O O . LYS A 1 198 ? -15.315 3.100 11.346 1.00 94.94 198 LYS A O 1
ATOM 1570 N N . GLY A 1 199 ? -16.622 1.320 10.921 1.00 93.38 199 GLY A N 1
ATOM 1571 C CA . GLY A 1 199 ? -15.870 0.844 9.760 1.00 93.38 199 GLY A CA 1
ATOM 1572 C C . GLY A 1 199 ? -15.065 -0.426 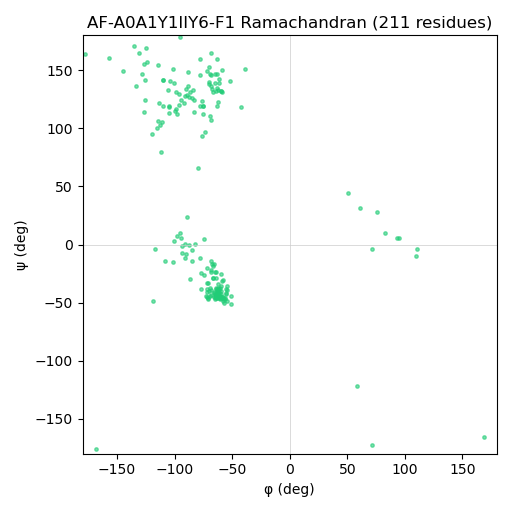10.018 1.00 93.38 199 GLY A C 1
ATOM 1573 O O . GLY A 1 199 ? -14.440 -0.937 9.091 1.00 93.38 199 GLY A O 1
ATOM 1574 N N . LEU A 1 200 ? -15.047 -0.925 11.257 1.00 95.88 200 LEU A N 1
ATOM 1575 C CA . LEU A 1 200 ? -14.346 -2.151 11.616 1.00 95.88 200 LEU A CA 1
ATOM 1576 C C . LEU A 1 200 ? -14.909 -2.803 12.884 1.00 95.88 200 LEU A C 1
ATOM 1578 O O . LEU A 1 200 ? -15.545 -2.140 13.704 1.00 95.88 200 LEU A O 1
ATOM 1582 N N . ARG A 1 201 ? -14.607 -4.089 13.046 1.00 94.44 201 ARG A N 1
ATOM 1583 C CA . ARG A 1 201 ? -14.690 -4.839 14.307 1.00 94.44 201 ARG A CA 1
ATOM 1584 C C . ARG A 1 201 ? -13.399 -5.617 14.536 1.00 94.44 201 ARG A C 1
ATOM 1586 O O . ARG A 1 201 ? -12.646 -5.823 13.586 1.00 94.44 201 ARG A O 1
ATOM 1593 N N . LEU A 1 202 ? -13.175 -6.088 15.758 1.00 91.75 202 LEU A N 1
ATOM 1594 C CA . LEU A 1 202 ? -12.152 -7.100 16.015 1.00 91.75 202 LEU A CA 1
ATOM 1595 C C . LEU A 1 202 ? -12.571 -8.444 15.393 1.00 91.75 202 LEU A C 1
ATOM 1597 O O . LEU A 1 202 ? -13.767 -8.755 15.293 1.00 91.75 202 LEU A O 1
ATOM 1601 N N . LYS A 1 203 ? -11.586 -9.219 14.935 1.00 90.50 203 LYS A N 1
ATOM 1602 C CA . LYS A 1 203 ? -11.789 -10.624 14.568 1.00 90.50 203 LYS A CA 1
ATOM 1603 C C . LYS A 1 203 ? -12.167 -11.422 15.815 1.00 90.50 203 LYS A C 1
ATOM 1605 O O . LYS A 1 203 ? -11.733 -11.111 16.920 1.00 90.50 203 LYS A O 1
ATOM 1610 N N . THR A 1 204 ? -13.007 -12.428 15.625 1.00 85.12 204 THR A N 1
ATOM 1611 C CA . THR A 1 204 ? -13.339 -13.412 16.661 1.00 85.12 204 THR A CA 1
ATOM 1612 C C . THR A 1 204 ? -12.214 -14.438 16.798 1.00 85.12 204 THR A C 1
ATOM 1614 O O . THR A 1 204 ? -11.445 -14.626 15.857 1.00 85.12 204 THR A O 1
ATOM 1617 N N . ASP A 1 205 ? -12.142 -15.142 17.931 1.00 77.19 205 ASP A N 1
ATOM 1618 C CA . ASP A 1 205 ? -11.121 -16.180 18.160 1.00 77.19 205 ASP A CA 1
ATOM 1619 C C . ASP A 1 205 ? -11.113 -17.238 17.042 1.00 77.19 205 ASP A C 1
ATOM 1621 O O . ASP A 1 205 ? -10.057 -17.617 16.551 1.00 77.19 205 ASP A O 1
ATOM 1625 N N . VAL A 1 206 ? -12.296 -17.619 16.549 1.00 75.50 206 VAL A N 1
ATOM 1626 C CA . VAL A 1 206 ? -12.457 -18.571 15.436 1.00 75.50 206 VAL A CA 1
ATOM 1627 C C . VAL A 1 206 ? -11.859 -18.037 14.127 1.00 75.50 206 VAL A C 1
ATOM 1629 O O . VAL A 1 206 ? -11.274 -18.788 13.355 1.00 75.50 206 VAL A O 1
ATOM 1632 N N . GLU A 1 207 ? -11.997 -16.739 13.851 1.00 78.94 207 GLU A N 1
ATOM 1633 C CA . GLU A 1 207 ? -11.412 -16.115 12.654 1.00 78.94 207 GLU A CA 1
ATOM 1634 C C . GLU A 1 207 ? -9.889 -15.993 12.766 1.00 78.94 207 GLU A C 1
ATOM 1636 O O . GLU A 1 207 ? -9.197 -16.125 11.764 1.00 78.94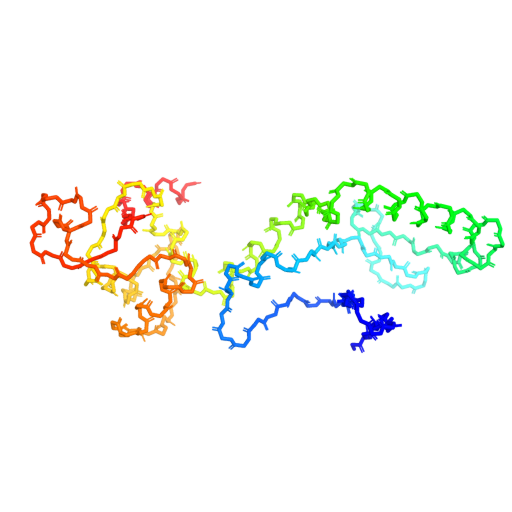 207 GLU A O 1
ATOM 1641 N N . LEU A 1 208 ? -9.367 -15.778 13.976 1.00 72.88 208 LEU A N 1
ATOM 1642 C CA . LEU A 1 208 ? -7.926 -15.742 14.229 1.00 72.88 208 LEU A CA 1
ATOM 1643 C C . LEU A 1 208 ? -7.279 -17.130 14.114 1.00 72.88 208 LEU A C 1
ATOM 1645 O O . LEU A 1 208 ? -6.129 -17.225 13.694 1.00 72.88 208 LEU A O 1
ATOM 1649 N N . GLU A 1 209 ? -7.997 -18.194 14.484 1.00 69.56 209 GLU A N 1
ATOM 1650 C CA . GLU A 1 209 ? -7.528 -19.580 14.351 1.00 69.56 209 GLU A CA 1
ATOM 1651 C C . GLU A 1 209 ? -7.497 -20.043 12.889 1.00 69.56 209 GLU A C 1
ATOM 1653 O O . GLU A 1 209 ? -6.519 -20.657 12.473 1.00 69.56 209 GLU A O 1
ATOM 1658 N N . ASN A 1 210 ? -8.512 -19.693 12.092 1.00 69.62 210 ASN A N 1
ATOM 1659 C CA . ASN A 1 210 ? -8.572 -20.068 10.673 1.00 69.62 210 ASN A CA 1
ATOM 1660 C C . ASN A 1 210 ? -7.489 -19.396 9.814 1.00 69.62 210 ASN A C 1
ATOM 1662 O O . ASN A 1 210 ? -7.088 -19.960 8.802 1.00 69.62 210 ASN A O 1
ATOM 1666 N N . ASP A 1 211 ? -7.024 -18.203 10.194 1.00 63.22 211 ASP A N 1
ATOM 1667 C CA . ASP A 1 211 ? -5.940 -17.507 9.487 1.00 63.22 211 ASP A CA 1
ATOM 1668 C C . ASP A 1 211 ? -4.545 -18.082 9.834 1.00 63.22 211 ASP A C 1
ATOM 1670 O O . ASP A 1 211 ? -3.562 -17.760 9.168 1.00 63.22 211 ASP A O 1
ATOM 1674 N N . ALA A 1 212 ? -4.444 -18.932 10.867 1.00 57.47 212 ALA A N 1
ATOM 1675 C CA . ALA A 1 212 ? -3.190 -19.537 11.323 1.00 57.47 212 ALA A CA 1
ATOM 1676 C C . ALA A 1 212 ? -2.893 -20.930 10.722 1.00 57.47 212 ALA A C 1
ATOM 1678 O O . ALA A 1 212 ? -1.799 -21.454 10.965 1.00 57.47 212 ALA A O 1
ATOM 1679 N N . GLU A 1 213 ? -3.838 -21.524 9.981 1.00 46.47 213 GLU A N 1
ATOM 1680 C CA . GLU A 1 213 ? -3.677 -22.781 9.218 1.00 46.47 213 GLU A CA 1
ATOM 1681 C C . GLU A 1 213 ? -3.144 -22.542 7.794 1.00 46.47 213 GLU A C 1
ATOM 1683 O O . GLU A 1 213 ? -2.266 -23.332 7.367 1.00 46.47 213 GLU A O 1
#

InterPro domains:
  IPR051620 ORF904-like, C-terminal domain [PTHR35372] (16-204)

Secondary structure (DSSP, 8-state):
-EEEE----TTPPPPEEEE-SS----SS---HHHHTT--------EEE-TT-TT--TT-TTEEE--TTHHHHHHSHHHHHHHHHHHHHHHHHHHHTTTPPPPPPHHHHHHHHHHHHHH-HHHHHHHHHEEEEEEEEEHHHHHHHHT-TT-EETTEE--S-----HHHHHHHHHHTTPPPPEEGGGGT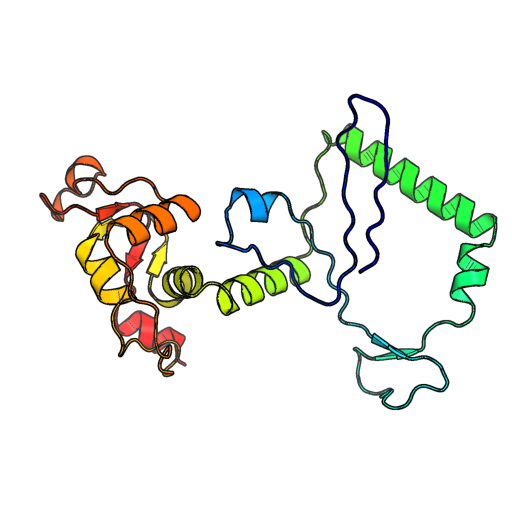-GGGTT-EEEEEEEEPPHHHHHHTT-